Protein AF-A0A453JRA8-F1 (afdb_monomer)

pLDDT: mean 84.69, std 15.22, range [30.05, 98.38]

I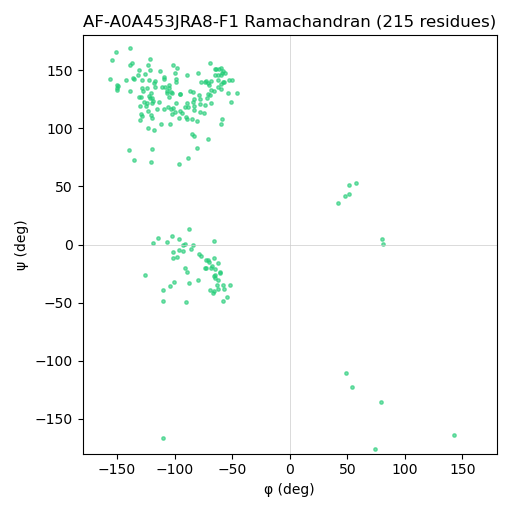nterPro domains:
  IPR011676 Domain of unknown function DUF1618 [PF07762] (171-203)

Foldseek 3Di:
DDDDPDDDPDDDDDDPPDDQPAHAKDFLEDDDQKTKIWGFPCNPDPPPDTQIWIWIAHPVVRDIDTAPRQPVDDADSQQWYWAADPNNPWIKIWGKAWDDWDDDVPHTQKTKIWIWMAIRPDPVSDIDIDIEMDRDLPQCVQQNDQPPDPDDSADFPHKDFPYDPLRWIWRARPRFGIWIWSSNDPDIYTDTDGDDHDDPVPCVPVVVSDDDDPDDD

Sequence (217 aa):
RAARPPHLSHFCVHCPGLEFRRTAPKIVATDAHLVLLCVPIHPNSTTGASDWDYFVYSPRAQRLDLLPNPDPIWLDDPATALISRQDGACYVVAALGNGNSLYDGNALIRCEFHLHLYRSSSNSKAWISKRLSLNKFKRDKLIPLPAAVERLYHETGKTITIGGEHGTVAWVDLWRGIFFCDVLKKRPRLGDVPLPVPARSNWIASSEMVTPAISGT

Nearest PDB structures (foldseek):
  8tv0-assembly1_E  TM=4.695E-01  e=5.034E-03  Xenorhabdus nematophila
  7uhy-assembly1_E  TM=4.332E-01  e=8.931E-02  Homo sapiens
  7uhy-assembly1_G-2  TM=4.255E-01  e=1.553E-01  Homo sapiens
  7fik-assembly1_d  TM=4.534E-01  e=2.853E-01  Xenopus laevis
  7fik-assembly1_D  TM=2.716E-01  e=1.553E-01  Xenopus laevis

Structure (mmCIF, N/CA/C/O backbone):
data_AF-A0A453JRA8-F1
#
_entry.id   AF-A0A453JRA8-F1
#
loop_
_atom_site.group_PDB
_atom_site.id
_atom_site.type_symbol
_atom_site.label_atom_id
_atom_site.label_alt_id
_atom_site.label_comp_id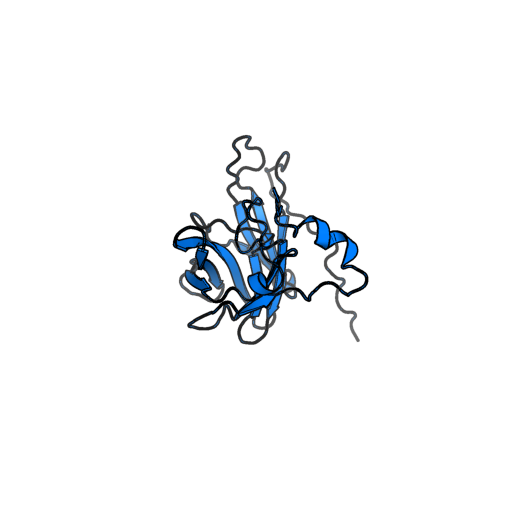
_atom_site.label_asym_id
_atom_site.label_entity_id
_atom_site.label_seq_id
_atom_site.pdbx_PDB_ins_code
_atom_site.Cartn_x
_atom_site.Cartn_y
_atom_site.Cartn_z
_atom_site.occupancy
_atom_site.B_iso_or_equiv
_atom_site.auth_seq_id
_atom_site.auth_comp_id
_atom_site.auth_asym_id
_atom_site.auth_atom_id
_atom_site.pdbx_PDB_model_num
ATOM 1 N N . ARG A 1 1 ? -18.925 -27.507 15.552 1.00 50.09 1 ARG A N 1
ATOM 2 C CA . ARG A 1 1 ? -17.904 -26.705 14.829 1.00 50.09 1 ARG A CA 1
ATOM 3 C C . ARG A 1 1 ? -18.572 -25.396 14.422 1.00 50.09 1 ARG A C 1
ATOM 5 O O . ARG A 1 1 ? -19.524 -25.466 13.660 1.00 50.09 1 ARG A O 1
ATOM 12 N N . ALA A 1 2 ? -18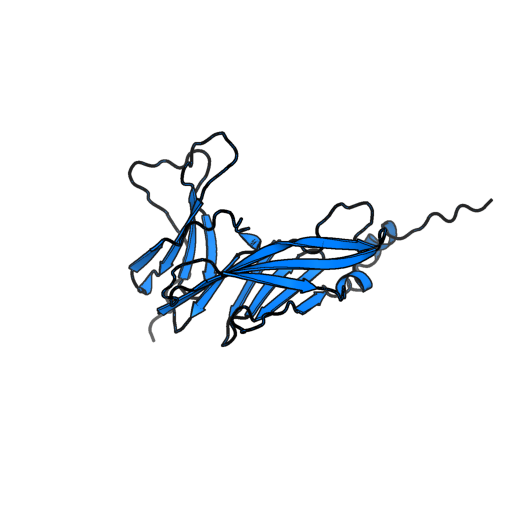.182 -24.250 14.986 1.00 57.00 2 ALA A N 1
ATOM 13 C CA . ALA A 1 2 ? -18.794 -22.966 14.628 1.00 57.00 2 ALA A CA 1
ATOM 14 C C . ALA A 1 2 ? -18.391 -22.567 13.198 1.00 57.00 2 ALA A C 1
ATOM 16 O O . ALA A 1 2 ? -17.236 -22.764 12.808 1.00 57.00 2 ALA A O 1
ATOM 17 N N . ALA A 1 3 ? -19.344 -22.061 12.412 1.00 57.00 3 ALA A N 1
ATOM 18 C CA . ALA A 1 3 ? -19.079 -21.546 11.073 1.00 57.00 3 ALA A CA 1
ATOM 19 C C . ALA A 1 3 ? -18.126 -20.343 11.161 1.00 57.00 3 ALA A C 1
ATOM 21 O O . ALA A 1 3 ? -18.224 -19.533 12.084 1.00 57.00 3 ALA A O 1
ATOM 22 N N . ARG A 1 4 ? -17.188 -20.231 10.212 1.00 58.00 4 ARG A N 1
ATOM 23 C CA . ARG A 1 4 ? -16.369 -19.017 10.100 1.00 58.00 4 ARG A CA 1
ATOM 24 C C . ARG A 1 4 ? -17.310 -17.845 9.785 1.00 58.00 4 ARG A C 1
ATOM 26 O O . ARG A 1 4 ? -18.186 -18.034 8.939 1.00 58.00 4 ARG A O 1
ATOM 33 N N . PRO A 1 5 ? -17.160 -16.678 10.439 1.00 58.06 5 PRO A N 1
ATOM 34 C CA . PRO A 1 5 ? -17.971 -15.510 10.121 1.00 58.06 5 PRO A CA 1
ATOM 35 C C . PRO A 1 5 ? -17.900 -15.218 8.617 1.00 58.06 5 PRO A C 1
ATOM 37 O O . PRO A 1 5 ? -16.828 -15.405 8.029 1.00 58.06 5 PRO A O 1
ATOM 40 N N . PRO A 1 6 ? -19.009 -14.797 7.988 1.00 58.91 6 PRO A N 1
ATOM 41 C CA . PRO A 1 6 ? -19.005 -14.455 6.575 1.00 58.91 6 PRO A CA 1
ATOM 42 C C . PRO A 1 6 ? -17.960 -13.372 6.294 1.00 58.91 6 PRO A C 1
ATOM 44 O O . PRO A 1 6 ? -17.677 -12.517 7.137 1.00 58.91 6 PRO A O 1
ATOM 47 N N . HIS A 1 7 ? -17.375 -13.427 5.097 1.00 61.94 7 HIS A N 1
ATOM 48 C CA . HIS A 1 7 ? -16.508 -12.360 4.613 1.00 61.94 7 HIS A CA 1
ATOM 49 C C . HIS A 1 7 ? -17.304 -11.048 4.598 1.00 61.94 7 HIS A C 1
ATOM 51 O O . HIS A 1 7 ? -18.491 -11.047 4.272 1.00 61.94 7 HIS A O 1
ATOM 57 N N . LEU A 1 8 ? -16.658 -9.948 4.988 1.00 61.28 8 LEU A N 1
ATOM 58 C CA . LEU A 1 8 ? -17.284 -8.634 5.095 1.00 61.28 8 LEU A CA 1
ATOM 59 C C . LEU A 1 8 ? -17.854 -8.226 3.725 1.00 61.28 8 LEU A C 1
ATOM 61 O O . LEU A 1 8 ? -17.096 -7.959 2.797 1.00 61.28 8 LEU A O 1
ATOM 65 N N . SER A 1 9 ? -19.179 -8.242 3.580 1.00 68.56 9 SER A N 1
ATOM 66 C CA . SER A 1 9 ? -19.855 -8.003 2.296 1.00 68.56 9 SER A CA 1
ATOM 67 C C . SER A 1 9 ? -20.195 -6.533 2.059 1.00 68.56 9 SER A C 1
ATOM 69 O O . SER A 1 9 ? -20.428 -6.134 0.923 1.00 68.56 9 SER A O 1
ATOM 71 N N . HIS A 1 10 ? -20.241 -5.732 3.124 1.00 79.56 10 HIS A N 1
ATOM 72 C CA . HIS A 1 10 ? -20.605 -4.323 3.072 1.00 79.56 10 HIS A CA 1
ATOM 73 C C . HIS A 1 10 ? -19.884 -3.548 4.177 1.00 79.56 10 HIS A C 1
ATOM 75 O O . HIS A 1 10 ? -19.811 -4.006 5.319 1.00 79.56 10 HIS A O 1
ATOM 81 N N . PHE A 1 11 ? -19.372 -2.366 3.837 1.00 81.38 11 PHE A N 1
ATOM 82 C CA . PHE A 1 11 ? -18.732 -1.448 4.771 1.00 81.38 11 PHE A CA 1
ATOM 83 C C . PHE A 1 11 ? -19.357 -0.063 4.601 1.00 81.38 11 PHE A C 1
ATOM 85 O O . PHE A 1 11 ? -19.419 0.447 3.487 1.00 81.38 11 PHE A O 1
ATOM 92 N N . CYS A 1 12 ? -19.830 0.532 5.695 1.00 87.06 12 CYS A N 1
ATOM 93 C CA . CYS A 1 12 ? -20.423 1.866 5.696 1.00 87.06 12 CYS A CA 1
ATOM 94 C C . CYS A 1 12 ? -19.676 2.746 6.692 1.00 87.06 12 CYS A C 1
ATOM 96 O O . CYS A 1 12 ? -19.415 2.325 7.820 1.00 87.06 12 CYS A O 1
ATOM 98 N N . VAL A 1 13 ? -19.359 3.966 6.273 1.00 89.12 13 VAL A N 1
ATOM 99 C CA . VAL A 1 13 ? -18.800 4.998 7.142 1.00 89.12 13 VAL A CA 1
ATOM 100 C C . VAL A 1 13 ? -19.898 6.012 7.409 1.00 89.12 13 VAL A C 1
ATOM 102 O O . VAL A 1 13 ? -20.409 6.642 6.484 1.00 89.12 13 VAL A O 1
ATOM 105 N N . HIS A 1 14 ? -20.264 6.159 8.678 1.00 88.94 14 HIS A N 1
ATOM 106 C CA . HIS A 1 14 ? -21.240 7.145 9.113 1.00 88.94 14 HIS A CA 1
ATOM 107 C C . HIS A 1 14 ? -20.539 8.257 9.894 1.00 88.94 14 HIS A C 1
ATOM 109 O O . HIS A 1 14 ? -19.973 8.011 10.958 1.00 88.94 14 HIS A O 1
ATOM 115 N N . CYS A 1 15 ? -20.599 9.478 9.363 1.00 87.94 15 CYS A N 1
ATOM 116 C CA . CYS A 1 15 ? -20.059 10.682 9.988 1.00 87.94 15 CYS A CA 1
ATOM 117 C C . CYS A 1 15 ? -21.221 11.655 10.241 1.00 87.94 15 CYS A C 1
ATOM 119 O O . CYS A 1 15 ? -21.653 12.328 9.303 1.00 87.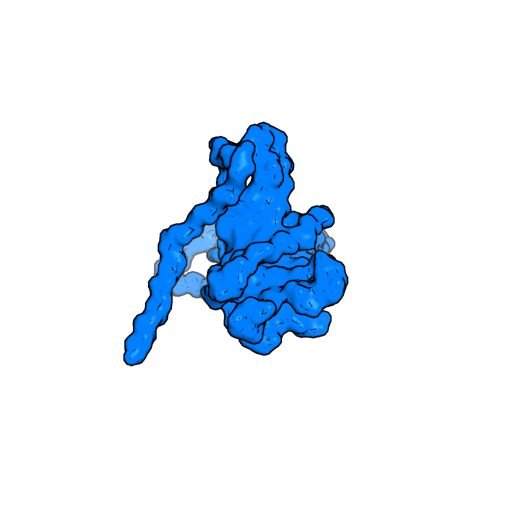94 15 CYS A O 1
ATOM 121 N N . PRO A 1 16 ? -21.775 11.714 11.468 1.00 87.81 16 PRO A N 1
ATOM 122 C CA . PRO A 1 16 ? -22.891 12.603 11.777 1.00 87.81 16 PRO A CA 1
ATOM 123 C C . PRO A 1 16 ? -22.584 14.055 11.396 1.00 87.81 16 PRO A C 1
ATOM 125 O O . PRO A 1 16 ? -21.534 14.585 11.749 1.00 87.81 16 PRO A O 1
ATOM 128 N N . GLY A 1 17 ? -23.503 14.695 10.670 1.00 85.12 17 GLY A N 1
ATOM 129 C CA . GLY A 1 17 ? -23.345 16.078 10.205 1.00 85.12 17 GLY A CA 1
ATOM 130 C C . GLY A 1 17 ? -22.487 16.252 8.947 1.00 85.12 17 GLY A C 1
ATOM 131 O O . GLY A 1 17 ? -22.338 17.380 8.485 1.00 85.12 17 GLY A O 1
ATOM 132 N N . LEU A 1 18 ? -21.962 15.167 8.365 1.00 85.25 18 LEU A N 1
ATOM 133 C CA . LEU A 1 18 ? -21.166 15.206 7.142 1.00 85.25 18 LEU A CA 1
ATOM 134 C C . LEU A 1 18 ? -21.821 14.382 6.026 1.00 85.25 18 LEU A C 1
ATOM 136 O O . LEU A 1 18 ? -22.099 13.196 6.187 1.00 85.25 18 LEU A O 1
ATOM 140 N N . GLU A 1 19 ? -22.032 15.011 4.867 1.00 87.50 19 GLU A N 1
ATOM 141 C CA . GLU A 1 19 ? -22.503 14.344 3.649 1.00 87.50 19 GLU A CA 1
ATOM 142 C C . GLU A 1 19 ? -21.386 14.247 2.605 1.00 87.50 19 GLU A C 1
ATOM 144 O O . GLU A 1 19 ? -20.700 15.231 2.315 1.00 87.50 19 GLU A O 1
ATOM 149 N N . PHE A 1 20 ? -21.254 13.073 1.989 1.00 87.62 20 PHE A N 1
ATOM 150 C CA . PHE A 1 20 ? -20.224 12.750 0.999 1.00 87.62 20 PHE A CA 1
ATOM 151 C C . PHE A 1 20 ? -20.741 12.923 -0.437 1.00 87.62 20 PHE A C 1
ATOM 153 O O . PHE A 1 20 ? -20.966 11.941 -1.141 1.00 87.62 20 PHE A O 1
ATOM 160 N N . ARG A 1 21 ? -20.989 14.163 -0.883 1.00 86.50 21 ARG A N 1
ATOM 161 C CA . ARG A 1 21 ? -21.637 14.403 -2.190 1.00 86.50 21 ARG A CA 1
ATOM 162 C C . ARG A 1 21 ? -20.689 14.282 -3.382 1.00 86.50 21 ARG A C 1
ATOM 164 O O . ARG A 1 21 ? -21.144 13.951 -4.472 1.00 86.50 21 ARG A O 1
ATOM 171 N N . ARG A 1 22 ? -19.401 14.598 -3.201 1.00 86.38 22 ARG A N 1
ATOM 172 C CA . ARG A 1 22 ? -18.392 14.550 -4.279 1.00 86.38 22 ARG A CA 1
ATOM 173 C C . ARG A 1 22 ? -17.390 13.427 -4.080 1.00 86.38 22 ARG A C 1
ATOM 175 O O . ARG A 1 22 ? -17.151 12.657 -5.003 1.00 86.38 22 ARG A O 1
ATOM 182 N N . THR A 1 23 ? -16.841 13.331 -2.876 1.00 87.75 23 THR A N 1
ATOM 183 C CA . THR A 1 23 ? -15.822 12.342 -2.531 1.00 87.75 23 THR A CA 1
ATOM 184 C C . THR A 1 23 ? -16.325 11.478 -1.384 1.00 87.75 23 THR A C 1
ATOM 186 O O . THR A 1 23 ? -16.727 12.004 -0.346 1.00 87.75 23 THR A O 1
ATOM 189 N N . ALA A 1 24 ? -16.306 10.158 -1.5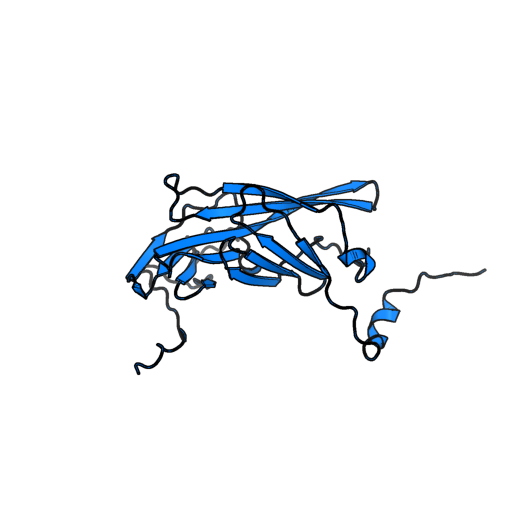72 1.00 89.44 24 ALA A N 1
ATOM 190 C CA . ALA A 1 24 ? -16.757 9.189 -0.580 1.00 89.44 24 ALA A CA 1
ATOM 191 C C . ALA A 1 24 ? -15.578 8.543 0.171 1.00 89.44 24 ALA A C 1
ATOM 193 O O . ALA A 1 24 ? -14.477 8.447 -0.381 1.00 89.44 24 ALA A O 1
ATOM 194 N N . PRO A 1 25 ? -15.796 8.060 1.408 1.00 92.38 25 PRO A N 1
ATOM 195 C CA . PRO A 1 25 ? -14.847 7.201 2.099 1.00 92.38 25 PRO A CA 1
ATOM 196 C C . PRO A 1 25 ? -14.585 5.926 1.300 1.00 92.38 25 PRO A C 1
ATOM 198 O O . PRO A 1 25 ? -15.482 5.401 0.636 1.00 92.38 25 PRO A O 1
ATOM 201 N N . LYS A 1 26 ? -13.367 5.398 1.398 1.00 92.19 26 LYS A N 1
ATOM 202 C CA . LYS A 1 26 ? -12.958 4.192 0.668 1.00 92.19 26 LYS A CA 1
ATOM 203 C C . LYS A 1 26 ? -12.122 3.268 1.538 1.00 92.19 26 LYS A C 1
ATOM 205 O O . LYS A 1 26 ? -11.465 3.696 2.486 1.00 92.19 26 LYS A O 1
ATOM 210 N N . ILE A 1 27 ? -12.151 1.986 1.190 1.00 93.81 27 ILE A N 1
ATOM 211 C CA . ILE A 1 27 ? -11.236 0.988 1.740 1.00 93.81 27 ILE A CA 1
ATOM 212 C C . ILE A 1 27 ? -9.943 1.059 0.934 1.00 93.81 27 ILE A C 1
ATOM 214 O O . ILE A 1 27 ? -9.970 0.930 -0.287 1.00 93.81 27 ILE A O 1
ATOM 218 N N . VAL A 1 28 ? -8.828 1.240 1.632 1.00 94.94 28 VAL A N 1
ATOM 219 C CA . VAL A 1 28 ? -7.486 1.285 1.043 1.00 94.94 28 VAL A CA 1
ATOM 220 C C . VAL A 1 28 ? -6.887 -0.118 1.016 1.00 94.94 28 VAL A C 1
ATOM 222 O O . VAL A 1 28 ? -6.418 -0.586 -0.015 1.00 94.94 28 VAL A O 1
ATOM 225 N N . ALA A 1 29 ? -6.931 -0.820 2.151 1.00 95.56 29 ALA A N 1
ATOM 226 C CA . ALA A 1 29 ? -6.362 -2.155 2.279 1.00 95.56 29 ALA A CA 1
ATOM 227 C C . ALA A 1 29 ? -7.059 -2.961 3.379 1.00 95.56 29 ALA A C 1
ATOM 229 O O . ALA A 1 29 ? -7.642 -2.413 4.314 1.00 95.56 29 ALA A O 1
ATOM 230 N N . THR A 1 30 ? -6.948 -4.283 3.302 1.00 94.25 30 THR A N 1
ATOM 231 C CA . THR A 1 30 ? -7.455 -5.203 4.326 1.00 94.25 30 THR A CA 1
ATOM 232 C C . THR A 1 30 ? -6.424 -6.279 4.607 1.00 94.25 30 THR A C 1
ATOM 234 O O . THR A 1 30 ? -5.795 -6.768 3.670 1.00 94.25 30 THR A O 1
ATOM 237 N N . ASP A 1 31 ? -6.302 -6.702 5.863 1.00 94.12 31 ASP A N 1
ATOM 238 C CA . ASP A 1 31 ? -5.541 -7.901 6.215 1.00 94.12 31 ASP A CA 1
ATOM 239 C C . ASP A 1 31 ? -6.118 -8.579 7.461 1.00 94.12 31 ASP A C 1
ATOM 241 O O . ASP A 1 31 ? -6.445 -7.932 8.460 1.00 94.12 31 ASP A O 1
ATOM 245 N N . ALA A 1 32 ? -6.263 -9.903 7.396 1.00 90.75 32 ALA A N 1
ATOM 246 C CA . ALA A 1 32 ? -7.053 -10.690 8.339 1.00 90.75 32 ALA A CA 1
ATOM 247 C C . ALA A 1 32 ? -8.466 -10.100 8.557 1.00 90.75 32 ALA A C 1
ATOM 249 O O . ALA A 1 32 ? -9.311 -10.169 7.670 1.00 90.75 32 ALA A O 1
ATOM 250 N N . HIS A 1 33 ? -8.744 -9.556 9.744 1.00 88.81 33 HIS A N 1
ATOM 251 C CA . HIS A 1 33 ? -10.014 -8.905 10.080 1.00 88.81 33 HIS A CA 1
ATOM 252 C C . HIS A 1 33 ? -9.896 -7.378 10.159 1.00 88.81 33 HIS A C 1
ATOM 254 O O . HIS A 1 33 ? -10.874 -6.727 10.507 1.00 88.81 33 HIS A O 1
ATOM 260 N N . LEU A 1 34 ? -8.719 -6.810 9.891 1.00 93.94 34 LEU A N 1
ATOM 261 C CA . LEU A 1 34 ? -8.491 -5.373 9.956 1.00 93.94 34 LEU A CA 1
ATOM 262 C C . LEU A 1 34 ? -8.797 -4.718 8.609 1.00 93.94 34 LEU A C 1
ATOM 264 O O . LEU A 1 34 ? -8.524 -5.287 7.548 1.00 93.94 34 LEU A O 1
ATOM 268 N N . VAL A 1 35 ? -9.318 -3.496 8.669 1.00 95.19 35 VAL A N 1
ATOM 269 C CA . VAL A 1 35 ? -9.640 -2.677 7.497 1.00 95.19 35 VAL A CA 1
ATOM 270 C C . VAL A 1 35 ? -8.954 -1.327 7.646 1.00 95.19 35 VAL A C 1
ATOM 272 O O . VAL A 1 35 ? -9.184 -0.629 8.629 1.00 95.19 35 VAL A O 1
ATOM 275 N N . LEU A 1 36 ? -8.118 -0.961 6.678 1.00 96.31 36 LEU A N 1
ATOM 276 C CA . LEU A 1 36 ? -7.602 0.391 6.514 1.00 96.31 36 LEU A CA 1
ATOM 277 C C . LEU A 1 36 ? -8.558 1.132 5.586 1.00 96.31 36 LEU A C 1
ATOM 279 O O . LEU A 1 36 ? -8.734 0.742 4.429 1.00 96.31 36 LEU A O 1
ATOM 283 N N . LEU A 1 37 ? -9.162 2.194 6.093 1.00 95.06 37 LEU A N 1
ATOM 284 C CA . LEU A 1 37 ? -10.027 3.081 5.332 1.00 95.06 37 LEU A CA 1
ATOM 285 C C . LEU A 1 37 ? -9.487 4.505 5.383 1.00 95.06 37 LEU A C 1
ATOM 287 O O . LEU A 1 37 ? -8.752 4.865 6.304 1.00 95.06 37 LEU A O 1
ATOM 291 N N . CYS A 1 38 ? -9.900 5.321 4.427 1.00 92.62 38 CYS A N 1
ATOM 292 C CA . CYS A 1 38 ? -9.708 6.756 4.509 1.00 92.62 38 CYS A CA 1
ATOM 293 C C . CYS A 1 38 ? -11.033 7.496 4.333 1.00 92.62 38 CYS A C 1
ATOM 295 O O . CYS A 1 38 ? -11.939 7.050 3.620 1.00 92.62 38 CYS A O 1
ATOM 297 N N . VAL A 1 39 ? -11.140 8.621 5.030 1.00 92.12 39 VAL A N 1
ATOM 298 C CA . VAL A 1 39 ? -12.300 9.507 5.039 1.00 92.12 39 VAL A CA 1
ATOM 299 C C . VAL A 1 39 ? -11.820 10.884 4.586 1.00 92.12 39 VAL A C 1
ATOM 301 O O . VAL A 1 39 ? -10.832 11.382 5.126 1.00 92.12 39 VAL A O 1
ATOM 304 N N . PRO A 1 40 ? -12.460 11.499 3.582 1.00 89.94 40 PRO A N 1
ATOM 305 C CA . PRO A 1 40 ? -12.072 12.832 3.138 1.00 89.94 40 PRO A CA 1
ATOM 306 C C . PRO A 1 40 ? -12.407 13.858 4.227 1.00 89.94 40 PRO A C 1
ATOM 308 O O . PRO A 1 40 ? -13.530 13.873 4.734 1.00 89.94 40 PRO A O 1
ATOM 311 N N . ILE A 1 41 ? -11.461 14.741 4.549 1.00 87.69 41 ILE A N 1
ATOM 312 C CA . ILE A 1 41 ? -11.665 15.809 5.544 1.00 87.69 41 ILE A CA 1
ATOM 313 C C . ILE A 1 41 ? -12.648 16.855 4.998 1.00 87.69 41 ILE A C 1
ATOM 315 O O . ILE A 1 41 ? -13.543 17.322 5.700 1.00 87.69 41 ILE A O 1
ATOM 319 N N . HIS A 1 42 ? -12.533 17.168 3.704 1.00 86.81 42 HIS A N 1
ATOM 320 C CA . HIS A 1 42 ? -13.379 18.135 3.002 1.00 86.81 42 HIS A CA 1
ATOM 321 C C . HIS A 1 42 ? -14.119 17.474 1.822 1.00 86.81 42 HIS A C 1
ATOM 323 O O . HIS A 1 42 ? -13.815 17.757 0.661 1.00 86.81 42 HIS A O 1
ATOM 329 N N . PRO A 1 43 ? -15.119 16.606 2.076 1.00 85.25 43 PRO A N 1
ATOM 330 C CA . PRO A 1 43 ? -15.738 15.748 1.054 1.00 85.25 43 PRO A CA 1
ATOM 331 C C . PRO A 1 43 ? -16.455 16.471 -0.085 1.00 85.25 43 PRO A C 1
ATOM 333 O O . PRO A 1 43 ? -16.783 15.849 -1.094 1.00 85.25 43 PRO A O 1
ATOM 336 N N . ASN A 1 44 ? -16.747 17.759 0.097 1.00 85.75 44 ASN A N 1
ATOM 337 C CA . ASN A 1 44 ? -17.510 18.577 -0.842 1.00 85.75 44 ASN A CA 1
ATOM 338 C C . ASN A 1 44 ? -16.672 19.706 -1.461 1.00 85.75 44 ASN A C 1
ATOM 340 O O . ASN A 1 44 ? -17.227 20.527 -2.194 1.00 85.75 44 ASN A O 1
ATOM 344 N N . SER A 1 45 ? -15.360 19.748 -1.185 1.00 82.31 45 SER A N 1
ATOM 345 C CA . SER A 1 45 ? -14.458 20.727 -1.792 1.00 82.31 45 SER A CA 1
ATOM 346 C C . SER A 1 45 ? -14.392 20.557 -3.313 1.00 82.31 45 SER A C 1
ATOM 348 O O . SER A 1 45 ? -14.475 19.447 -3.841 1.00 82.31 45 SER A O 1
ATOM 350 N N . THR A 1 46 ? -14.243 21.673 -4.024 1.00 75.06 46 THR A N 1
ATOM 351 C CA . THR A 1 46 ? -13.987 21.709 -5.472 1.00 75.06 46 THR A CA 1
ATOM 352 C C . THR A 1 46 ? -12.508 21.891 -5.801 1.00 75.06 46 THR A C 1
ATOM 354 O O . THR A 1 46 ? -12.125 21.761 -6.960 1.00 75.06 46 THR A O 1
ATOM 357 N N . THR A 1 47 ? -11.672 22.211 -4.810 1.00 67.06 47 THR A N 1
ATOM 358 C CA . THR A 1 47 ? -10.221 22.306 -4.974 1.00 67.06 47 THR A CA 1
ATOM 359 C C . THR A 1 47 ? -9.632 20.901 -4.828 1.00 67.06 47 THR A C 1
ATOM 361 O O . THR A 1 47 ? -9.869 20.219 -3.837 1.00 67.06 47 THR A O 1
ATOM 364 N N . GLY A 1 48 ? -8.914 20.421 -5.847 1.00 57.34 48 GLY A N 1
ATOM 365 C CA . GLY A 1 48 ? -8.512 19.011 -5.996 1.00 57.34 48 GLY A CA 1
ATOM 366 C C . GLY A 1 48 ? -7.533 18.447 -4.954 1.00 57.34 48 GLY A C 1
ATOM 367 O O . GLY A 1 48 ? -7.147 17.287 -5.070 1.00 57.34 48 GLY A O 1
ATOM 368 N N . ALA A 1 49 ? -7.138 19.219 -3.940 1.00 58.25 49 ALA A N 1
ATOM 369 C CA . ALA A 1 49 ? -6.376 18.715 -2.802 1.00 58.25 49 ALA A CA 1
ATOM 370 C C . ALA A 1 49 ? -7.358 18.110 -1.789 1.00 58.25 49 ALA A C 1
ATOM 372 O O . ALA A 1 49 ? -7.957 18.812 -0.977 1.00 58.25 49 ALA A O 1
ATOM 373 N N . SER A 1 50 ? -7.592 16.803 -1.894 1.00 62.56 50 SER A N 1
ATOM 374 C CA . SER A 1 50 ? -8.337 16.085 -0.860 1.00 62.56 50 SER A CA 1
ATOM 375 C C . SER A 1 50 ? -7.363 15.689 0.240 1.00 62.56 50 SER A C 1
ATOM 377 O O . SER A 1 50 ? -6.553 14.790 0.030 1.00 62.56 50 SER A O 1
ATOM 379 N N . ASP A 1 51 ? -7.449 16.349 1.392 1.00 80.31 51 ASP A N 1
ATOM 380 C CA . ASP A 1 51 ? -6.856 15.831 2.623 1.00 80.31 51 ASP A CA 1
ATOM 381 C C . ASP A 1 51 ? -7.709 14.664 3.128 1.00 80.31 51 ASP A C 1
ATOM 383 O O . ASP A 1 51 ? -8.947 14.704 3.076 1.00 80.31 51 ASP A O 1
ATOM 387 N N . TRP A 1 52 ? -7.045 13.619 3.612 1.00 88.19 52 TRP A N 1
ATOM 388 C CA . TRP A 1 52 ? -7.686 12.389 4.059 1.00 88.19 52 TRP A CA 1
ATOM 389 C C . TRP A 1 52 ? -7.231 12.028 5.463 1.00 88.19 52 TRP A C 1
ATOM 391 O O . TRP A 1 52 ? -6.032 11.943 5.729 1.00 88.19 52 TRP A O 1
ATOM 401 N N . ASP A 1 53 ? -8.195 11.707 6.318 1.00 92.06 53 ASP A N 1
ATOM 402 C CA . ASP A 1 53 ? -7.924 10.999 7.558 1.00 92.06 53 ASP A CA 1
ATOM 403 C C . ASP A 1 53 ? -7.924 9.499 7.288 1.00 92.06 53 ASP A C 1
ATOM 405 O O . ASP A 1 53 ? -8.842 8.959 6.662 1.00 92.06 53 ASP A O 1
ATOM 409 N N . TYR A 1 54 ? -6.899 8.810 7.779 1.00 94.56 54 TYR A N 1
ATOM 410 C CA . TYR A 1 54 ? -6.781 7.365 7.640 1.00 94.56 54 TYR A CA 1
ATOM 411 C C . TYR A 1 54 ? -7.100 6.685 8.963 1.00 94.56 54 TYR A C 1
ATOM 413 O O . TYR A 1 54 ? -6.584 7.067 10.013 1.00 94.56 54 TYR A O 1
ATOM 421 N N . PHE A 1 55 ? -7.903 5.628 8.904 1.00 95.75 55 PHE A N 1
ATOM 422 C CA . PHE A 1 55 ? -8.288 4.858 10.075 1.00 95.75 55 PHE A CA 1
ATOM 423 C C . PHE A 1 55 ? -8.035 3.375 9.867 1.00 95.75 55 PHE A C 1
ATOM 425 O O . PHE A 1 55 ? -8.317 2.828 8.800 1.00 95.75 55 PHE A O 1
ATOM 432 N N . VAL A 1 56 ? -7.578 2.700 10.920 1.00 96.56 56 VAL A N 1
ATOM 433 C CA . VAL A 1 56 ? -7.597 1.238 10.983 1.00 96.56 56 VAL A CA 1
ATOM 434 C C . VAL A 1 56 ? -8.740 0.801 11.882 1.00 96.56 56 VAL A C 1
ATOM 436 O O . VAL A 1 56 ? -8.759 1.078 13.081 1.00 96.56 56 VAL A O 1
ATOM 439 N N . TYR A 1 57 ? -9.699 0.099 11.293 1.00 95.31 57 TYR A N 1
ATOM 440 C CA . TYR A 1 57 ? -10.820 -0.495 11.997 1.00 95.31 57 TYR A CA 1
ATOM 441 C C . TYR A 1 57 ? -10.530 -1.958 12.341 1.00 95.31 57 TYR A C 1
ATOM 443 O O . TYR A 1 57 ? -10.159 -2.758 11.477 1.00 95.31 57 TYR A O 1
ATOM 451 N N . SER A 1 58 ? -10.740 -2.310 13.609 1.00 92.50 58 SER A N 1
ATOM 452 C CA . SER A 1 58 ? -10.764 -3.684 14.104 1.00 92.50 58 SER A CA 1
ATOM 453 C C . SER A 1 58 ? -12.187 -4.043 14.542 1.00 92.50 58 SER A C 1
ATOM 455 O O . SER A 1 58 ? -12.607 -3.656 15.636 1.00 92.50 58 SER A O 1
ATOM 457 N N . PRO A 1 59 ? -12.932 -4.826 13.741 1.00 87.88 59 PRO A N 1
ATOM 458 C CA . PRO A 1 59 ? -14.283 -5.262 14.079 1.00 87.88 59 PRO A CA 1
ATOM 459 C C . PRO A 1 59 ? -14.314 -6.126 15.340 1.00 87.88 59 PRO A C 1
ATOM 461 O O . PRO A 1 59 ? -15.212 -5.995 16.164 1.00 87.88 59 PRO A O 1
ATOM 464 N N . ARG A 1 60 ? -13.311 -6.999 15.515 1.00 86.12 60 ARG A N 1
ATOM 465 C CA . ARG A 1 60 ? -13.237 -7.913 16.667 1.00 86.12 60 ARG A CA 1
ATOM 466 C C . ARG A 1 60 ? -13.018 -7.168 17.978 1.00 86.12 60 ARG A C 1
ATOM 468 O O . ARG A 1 60 ? -13.638 -7.514 18.974 1.00 86.12 60 ARG A O 1
ATOM 475 N N . ALA A 1 61 ? -12.152 -6.157 17.963 1.00 87.75 61 ALA A N 1
ATOM 476 C CA . ALA A 1 61 ? -11.892 -5.319 19.129 1.00 87.75 61 ALA A CA 1
ATOM 477 C C . ALA A 1 61 ? -12.882 -4.149 19.260 1.00 87.75 61 ALA A C 1
ATOM 479 O O . ALA A 1 61 ? -12.778 -3.391 20.218 1.00 87.75 61 ALA A O 1
ATOM 480 N N . GLN A 1 62 ? -13.794 -3.975 18.291 1.00 89.94 62 GLN A N 1
ATOM 481 C CA . GLN A 1 62 ? -14.679 -2.811 18.159 1.00 89.94 62 GLN A CA 1
ATOM 482 C C . GLN A 1 62 ? -13.923 -1.482 18.299 1.00 89.94 62 GLN A C 1
ATOM 484 O O . GLN A 1 62 ? -14.371 -0.548 18.958 1.00 89.94 62 GLN A O 1
ATOM 489 N N . ARG A 1 63 ? -12.739 -1.414 17.683 1.00 91.81 63 ARG A N 1
ATOM 490 C CA . ARG A 1 63 ? -11.813 -0.288 17.816 1.00 91.81 63 ARG A CA 1
ATOM 491 C C . ARG A 1 63 ? -11.603 0.385 16.472 1.00 91.81 63 ARG A C 1
ATOM 493 O O . ARG A 1 63 ? -11.451 -0.295 15.458 1.00 91.81 63 ARG A O 1
ATOM 500 N N . LEU A 1 64 ? -11.556 1.710 16.484 1.00 94.81 64 LEU A N 1
ATOM 501 C CA . LEU A 1 64 ? -11.209 2.530 15.335 1.00 94.81 64 LEU A CA 1
ATOM 502 C C . LEU A 1 64 ? -10.018 3.407 15.717 1.00 94.81 64 LEU A C 1
ATOM 504 O O . LEU A 1 64 ? -10.130 4.255 16.599 1.00 94.81 64 LEU A O 1
ATOM 508 N N . ASP A 1 65 ? -8.882 3.177 15.069 1.00 95.31 65 ASP A N 1
ATOM 509 C CA . ASP A 1 65 ? -7.651 3.911 15.335 1.00 95.31 65 ASP A CA 1
ATOM 510 C C . ASP A 1 65 ? -7.441 4.966 14.250 1.00 95.31 65 ASP A C 1
ATOM 512 O O . ASP A 1 65 ? -7.255 4.609 13.087 1.00 95.31 65 ASP A O 1
ATOM 516 N N . LEU A 1 66 ? -7.435 6.247 14.626 1.00 95.38 66 LEU A N 1
ATOM 517 C CA . LEU A 1 66 ? -6.979 7.327 13.750 1.00 95.38 66 LEU A CA 1
ATOM 518 C C . LEU A 1 66 ? -5.454 7.254 13.605 1.00 95.38 66 LEU A C 1
ATOM 520 O O . LEU A 1 66 ? -4.718 7.244 14.598 1.00 95.38 66 LEU A O 1
ATOM 524 N N . LEU A 1 67 ? -4.983 7.211 12.364 1.00 94.94 67 LEU A N 1
ATOM 525 C CA . LEU A 1 67 ? -3.569 7.310 12.039 1.00 94.94 67 LEU A CA 1
ATOM 526 C C . LEU A 1 67 ? -3.125 8.780 12.073 1.00 94.94 67 LEU A C 1
ATOM 528 O O . LEU A 1 67 ? -3.910 9.663 11.732 1.00 94.94 67 LEU A O 1
ATOM 532 N N . PRO A 1 68 ? -1.869 9.066 12.460 1.00 93.25 68 PRO A N 1
ATOM 533 C CA . PRO A 1 68 ? -1.317 10.408 12.305 1.00 93.25 68 PRO A CA 1
ATOM 534 C C . PRO A 1 68 ? -1.396 10.823 10.832 1.00 93.25 68 PRO A C 1
ATOM 536 O O . PRO A 1 68 ? -1.115 9.998 9.952 1.00 93.25 68 PRO A O 1
ATOM 539 N N . ASN A 1 69 ? -1.742 12.090 10.584 1.00 88.81 69 ASN A N 1
ATOM 540 C CA . ASN A 1 69 ? -1.771 12.647 9.235 1.00 88.81 69 ASN A CA 1
ATOM 541 C C . ASN A 1 69 ? -0.428 12.340 8.539 1.00 88.81 69 ASN A C 1
ATOM 543 O O . ASN A 1 69 ? 0.625 12.656 9.106 1.00 88.81 69 ASN A O 1
ATOM 547 N N . PRO A 1 70 ? -0.439 11.655 7.380 1.00 84.44 70 PRO A N 1
ATOM 548 C CA . PRO A 1 70 ? 0.788 11.318 6.679 1.00 84.44 70 PRO A CA 1
ATOM 549 C C . PRO A 1 70 ? 1.489 12.535 6.061 1.00 84.44 70 PRO A C 1
ATOM 551 O O . PRO A 1 70 ? 2.667 12.399 5.746 1.00 84.44 70 PRO A O 1
ATOM 554 N N . ASP A 1 71 ? 0.836 13.696 5.921 1.00 80.75 71 ASP A N 1
ATOM 555 C CA . ASP A 1 71 ? 1.413 14.902 5.304 1.00 80.75 71 ASP A CA 1
ATOM 556 C C . ASP A 1 71 ? 2.843 15.215 5.810 1.00 80.75 71 ASP A C 1
ATOM 558 O O . ASP A 1 71 ? 3.098 15.188 7.021 1.00 80.75 71 ASP A O 1
ATOM 562 N N . PRO A 1 72 ? 3.816 15.460 4.904 1.00 81.19 72 PRO A N 1
ATOM 563 C CA . PRO A 1 72 ? 3.692 15.615 3.444 1.00 81.19 72 PRO A CA 1
ATOM 564 C C . PRO A 1 72 ? 3.773 14.303 2.636 1.00 81.19 72 PRO A C 1
ATOM 566 O O . PRO A 1 72 ? 3.980 14.324 1.423 1.00 81.19 72 PRO A O 1
ATOM 569 N N . ILE A 1 73 ? 3.678 13.136 3.281 1.00 84.12 73 ILE A N 1
ATOM 570 C CA . ILE A 1 73 ? 3.696 11.835 2.601 1.00 84.12 73 ILE A CA 1
ATOM 571 C C . ILE A 1 73 ? 2.364 11.623 1.880 1.00 84.12 73 ILE A C 1
ATOM 573 O O . ILE A 1 73 ? 1.310 11.516 2.505 1.00 84.12 73 ILE A O 1
ATOM 577 N N . TRP A 1 74 ? 2.432 11.455 0.562 1.00 80.94 74 TRP A N 1
ATOM 578 C CA . TRP A 1 74 ? 1.295 10.998 -0.226 1.00 80.94 74 TRP A CA 1
ATOM 579 C C . TRP A 1 74 ? 1.193 9.469 -0.174 1.00 80.94 74 TRP A C 1
ATOM 581 O O . TRP A 1 74 ? 2.087 8.763 -0.647 1.00 80.94 74 TRP A O 1
ATOM 591 N N . LEU A 1 75 ? 0.112 8.951 0.413 1.00 87.81 75 LEU A N 1
ATOM 592 C CA . LEU A 1 75 ? -0.184 7.520 0.404 1.00 87.81 75 LEU A CA 1
ATOM 593 C C . LEU A 1 75 ? -1.008 7.201 -0.841 1.00 87.81 75 LEU A C 1
ATOM 595 O O . LEU A 1 75 ? -2.177 7.559 -0.935 1.00 87.81 75 LEU A O 1
ATOM 599 N N . ASP A 1 76 ? -0.384 6.529 -1.799 1.00 89.62 76 ASP A N 1
ATOM 600 C CA . ASP A 1 76 ? -1.085 6.008 -2.965 1.00 89.62 76 ASP A CA 1
ATOM 601 C C . ASP A 1 76 ? -1.830 4.720 -2.578 1.00 89.62 76 ASP A C 1
ATOM 603 O O . ASP A 1 76 ? -1.207 3.769 -2.087 1.00 89.62 76 ASP A O 1
ATOM 607 N N . ASP A 1 77 ? -3.160 4.680 -2.737 1.00 92.25 77 ASP A N 1
ATOM 608 C CA . ASP A 1 77 ? -3.965 3.553 -2.237 1.00 92.25 77 ASP A CA 1
ATOM 609 C C . ASP A 1 77 ? -3.518 2.211 -2.826 1.00 92.25 77 ASP A C 1
ATOM 611 O O . ASP A 1 77 ? -3.292 1.274 -2.054 1.00 92.25 77 ASP A O 1
ATOM 615 N N . PRO A 1 78 ? -3.333 2.082 -4.159 1.00 95.00 78 PRO A N 1
ATOM 616 C CA . PRO A 1 78 ? -2.896 0.836 -4.768 1.00 95.00 78 PRO A CA 1
ATOM 617 C C . PRO A 1 78 ? -1.532 0.382 -4.260 1.00 95.00 78 PRO A C 1
ATOM 619 O O . PRO A 1 78 ? -1.261 -0.818 -4.304 1.00 95.00 78 PRO A O 1
ATOM 622 N N . ALA A 1 79 ? -0.698 1.307 -3.769 1.00 96.88 79 ALA A N 1
ATOM 623 C CA . ALA A 1 79 ? 0.632 1.066 -3.219 1.00 96.88 79 ALA A CA 1
ATOM 624 C C . ALA A 1 79 ? 0.672 0.935 -1.685 1.00 96.88 79 ALA A C 1
ATOM 626 O O . ALA A 1 79 ? 1.758 0.812 -1.103 1.00 96.88 79 ALA A O 1
ATOM 627 N N . THR A 1 80 ? -0.485 0.947 -1.020 1.00 97.25 80 THR A N 1
ATOM 628 C CA . THR A 1 80 ? -0.591 0.889 0.438 1.00 97.25 80 THR A CA 1
ATOM 629 C C . THR A 1 80 ? -1.047 -0.493 0.905 1.00 97.25 80 THR A C 1
ATOM 631 O O . THR A 1 80 ? -2.066 -1.026 0.479 1.00 97.25 80 THR A O 1
ATOM 634 N N . ALA A 1 81 ? -0.288 -1.081 1.827 1.00 97.81 81 ALA A N 1
ATOM 635 C CA . ALA A 1 81 ? -0.577 -2.350 2.479 1.00 97.81 81 ALA A CA 1
ATOM 636 C C . ALA A 1 81 ? -0.967 -2.146 3.941 1.00 97.81 81 ALA A C 1
ATOM 638 O O . ALA A 1 81 ? -0.354 -1.355 4.664 1.00 97.81 81 ALA A O 1
ATOM 639 N N . LEU A 1 82 ? -1.903 -2.971 4.401 1.00 97.94 82 LEU A N 1
ATOM 640 C CA . LEU A 1 82 ? -2.142 -3.228 5.814 1.00 97.94 82 LEU A CA 1
ATOM 641 C C . LEU A 1 82 ? -1.581 -4.606 6.168 1.00 97.94 82 LEU A C 1
ATOM 643 O O . LEU A 1 82 ? -1.737 -5.556 5.404 1.00 97.94 82 LEU A O 1
ATOM 647 N N . ILE A 1 83 ? -0.918 -4.704 7.317 1.00 97.50 83 ILE A N 1
ATOM 648 C CA . ILE A 1 83 ? -0.311 -5.937 7.816 1.00 97.50 83 ILE A CA 1
ATOM 649 C C . ILE A 1 83 ? -0.765 -6.140 9.258 1.00 97.50 83 ILE A C 1
ATOM 651 O O . ILE A 1 83 ? -0.305 -5.449 10.171 1.00 97.50 83 ILE A O 1
ATOM 655 N N . SER A 1 84 ? -1.652 -7.101 9.466 1.00 95.44 84 SER A N 1
ATOM 656 C CA . SER A 1 84 ? -2.089 -7.564 10.774 1.00 95.44 84 SER A CA 1
ATOM 657 C C . SER A 1 84 ? -0.968 -8.337 11.464 1.00 95.44 84 SER A C 1
ATOM 659 O O . SER A 1 84 ? -0.237 -9.125 10.858 1.00 95.44 84 SER A O 1
ATOM 661 N N . ARG A 1 85 ? -0.800 -8.109 12.765 1.00 93.62 85 ARG A N 1
ATOM 662 C CA . ARG A 1 85 ? 0.212 -8.759 13.598 1.00 93.62 85 ARG A CA 1
ATOM 663 C C . ARG A 1 85 ? -0.434 -9.282 14.872 1.00 93.62 85 ARG A C 1
ATOM 665 O O . ARG A 1 85 ? -1.347 -8.667 15.412 1.00 93.62 85 ARG A O 1
ATOM 672 N N . GLN A 1 86 ? 0.080 -10.416 15.354 1.00 90.00 86 GLN A N 1
ATOM 673 C CA . GLN A 1 86 ? -0.357 -11.031 16.615 1.00 90.00 86 GLN A CA 1
ATOM 674 C C . GLN A 1 86 ? -1.891 -11.202 16.663 1.00 90.00 86 GLN A C 1
ATOM 676 O O . GLN A 1 86 ? -2.542 -10.726 17.584 1.00 90.00 86 GLN A O 1
ATOM 681 N N . ASP A 1 87 ? -2.458 -11.807 15.612 1.00 83.75 87 ASP A N 1
ATOM 682 C CA . ASP A 1 87 ? -3.911 -11.979 15.421 1.00 83.75 87 ASP A CA 1
ATOM 683 C C . ASP A 1 87 ? -4.714 -10.670 15.578 1.00 83.75 87 ASP A C 1
ATOM 685 O O . ASP A 1 87 ? -5.760 -10.621 16.216 1.00 83.75 87 ASP A O 1
ATOM 689 N N . GLY A 1 88 ? -4.200 -9.579 15.001 1.00 82.44 88 GLY A N 1
ATOM 690 C CA . GLY A 1 88 ? -4.839 -8.259 14.988 1.00 82.44 88 GLY A CA 1
ATOM 691 C C . GLY A 1 88 ? -4.674 -7.430 16.259 1.00 82.44 88 GLY A C 1
ATOM 692 O O . GLY A 1 88 ? -5.228 -6.333 16.327 1.00 82.44 88 GLY A O 1
ATOM 693 N N . ALA A 1 89 ? -3.893 -7.891 17.243 1.00 88.12 89 ALA A N 1
ATOM 694 C CA . ALA A 1 89 ? -3.573 -7.088 18.424 1.00 88.12 89 ALA A CA 1
ATOM 695 C C . ALA A 1 89 ? -2.785 -5.815 18.057 1.00 88.12 89 ALA A C 1
ATOM 697 O O . ALA A 1 89 ? -2.989 -4.750 18.647 1.00 88.12 89 ALA A O 1
ATOM 698 N N . CYS A 1 90 ? -1.916 -5.905 17.048 1.00 93.75 90 CYS A N 1
ATOM 699 C CA . CYS A 1 90 ? -1.216 -4.764 16.470 1.00 93.75 90 CYS A CA 1
ATOM 700 C C . CYS A 1 90 ? -1.153 -4.861 14.942 1.00 93.75 90 CYS A C 1
ATOM 702 O O . CYS A 1 90 ? -1.501 -5.882 14.350 1.00 93.75 90 CYS A O 1
ATOM 704 N N . TYR A 1 91 ? -0.738 -3.782 14.286 1.00 96.38 91 TYR A N 1
ATOM 705 C CA . TYR A 1 91 ? -0.651 -3.734 12.831 1.00 96.38 91 TYR A CA 1
ATOM 706 C C . TYR A 1 91 ? 0.442 -2.787 12.348 1.00 96.38 91 TYR A C 1
ATOM 708 O O . TYR A 1 91 ? 0.979 -1.955 13.090 1.00 96.38 91 TYR A O 1
ATOM 716 N N . VAL A 1 92 ? 0.763 -2.935 11.068 1.00 97.44 92 VAL A N 1
ATOM 717 C CA . VAL A 1 92 ? 1.656 -2.054 10.327 1.00 97.44 92 VAL A CA 1
ATOM 718 C C . VAL A 1 92 ? 0.956 -1.604 9.056 1.00 97.44 92 VAL A C 1
ATOM 720 O O . VAL A 1 92 ? 0.376 -2.427 8.354 1.00 97.44 92 VAL A O 1
ATOM 723 N N . VAL A 1 93 ? 1.038 -0.312 8.755 1.00 97.69 93 VAL A N 1
ATOM 724 C CA . VAL A 1 93 ? 0.684 0.227 7.439 1.00 97.69 93 VAL A CA 1
ATOM 725 C C . VAL A 1 93 ? 1.978 0.500 6.691 1.00 97.69 93 VAL A C 1
ATOM 727 O O . VAL A 1 93 ? 2.898 1.099 7.256 1.00 97.69 93 VAL A O 1
ATOM 730 N N . ALA A 1 94 ? 2.070 0.020 5.456 1.00 97.81 94 ALA A N 1
ATOM 731 C CA . ALA A 1 94 ? 3.247 0.169 4.616 1.00 97.81 94 ALA A CA 1
ATOM 732 C C . ALA A 1 94 ? 2.857 0.702 3.241 1.00 97.81 94 ALA A C 1
ATOM 734 O O . ALA A 1 94 ? 2.136 0.026 2.519 1.00 97.81 94 ALA A O 1
ATOM 735 N N . ALA A 1 95 ? 3.363 1.871 2.866 1.00 97.00 95 ALA A N 1
ATOM 736 C CA . ALA A 1 95 ? 3.131 2.454 1.548 1.00 97.00 95 ALA A CA 1
ATOM 737 C C . ALA A 1 95 ? 4.444 2.600 0.780 1.00 97.00 95 ALA A C 1
ATOM 739 O O . ALA A 1 95 ? 5.477 2.948 1.366 1.00 97.00 95 ALA A O 1
ATOM 740 N N . LEU A 1 96 ? 4.399 2.323 -0.523 1.00 97.38 96 LEU A N 1
ATOM 741 C CA . LEU A 1 96 ? 5.522 2.531 -1.430 1.00 97.38 96 LEU A CA 1
ATOM 742 C C . LEU A 1 96 ? 5.292 3.804 -2.246 1.00 97.38 96 LEU A C 1
ATOM 744 O O . LEU A 1 96 ? 4.405 3.854 -3.089 1.00 97.38 96 LEU A O 1
ATOM 748 N N . GLY A 1 97 ? 6.115 4.817 -2.000 1.00 93.81 97 GLY A N 1
ATOM 749 C CA . GLY A 1 97 ? 6.182 6.032 -2.801 1.00 93.81 97 GLY A CA 1
ATOM 750 C C . GLY A 1 97 ? 7.324 5.977 -3.814 1.00 93.81 97 GLY A C 1
ATOM 751 O O . GLY A 1 97 ? 8.362 5.347 -3.579 1.00 93.81 97 GLY A O 1
ATOM 752 N N . ASN A 1 98 ? 7.155 6.681 -4.929 1.00 90.38 98 ASN A N 1
ATOM 753 C CA . ASN A 1 98 ? 8.227 6.894 -5.895 1.00 90.38 98 ASN A CA 1
ATOM 754 C C . ASN A 1 98 ? 9.194 7.965 -5.388 1.00 90.38 98 ASN A C 1
ATOM 756 O O . ASN A 1 98 ? 8.783 8.960 -4.794 1.00 90.38 98 ASN A O 1
ATOM 760 N N . GLY A 1 99 ? 10.485 7.736 -5.595 1.00 88.50 99 GLY A N 1
ATOM 761 C CA . GLY A 1 99 ? 11.530 8.731 -5.395 1.00 88.50 99 GLY A CA 1
ATOM 762 C C . GLY A 1 99 ? 12.125 9.167 -6.729 1.00 88.50 99 GLY A C 1
ATOM 763 O O . GLY A 1 99 ? 11.607 8.867 -7.807 1.00 88.50 99 GLY A O 1
ATOM 764 N N . ASN A 1 100 ? 13.259 9.855 -6.655 1.00 86.38 100 ASN A N 1
ATOM 765 C CA . ASN A 1 100 ? 13.950 10.322 -7.848 1.00 86.38 100 ASN A CA 1
ATOM 766 C C . ASN A 1 100 ? 14.623 9.160 -8.589 1.00 86.38 100 ASN A C 1
ATOM 768 O O . ASN A 1 100 ? 15.222 8.265 -7.987 1.00 86.38 100 ASN A O 1
ATOM 772 N N . SER A 1 101 ? 14.556 9.197 -9.916 1.00 87.00 101 SER A N 1
ATOM 773 C CA . SER A 1 101 ? 15.342 8.311 -10.775 1.00 87.00 101 SER A CA 1
ATOM 774 C C . SER A 1 101 ? 16.577 9.050 -11.283 1.00 87.00 101 SER A C 1
ATOM 776 O O . SER A 1 101 ? 16.510 10.234 -11.604 1.00 87.00 101 SER A O 1
ATOM 778 N N . LEU A 1 102 ? 17.713 8.357 -11.321 1.00 88.62 102 LEU A N 1
ATOM 779 C CA . LEU A 1 102 ? 18.993 8.870 -11.793 1.00 88.62 102 LEU A CA 1
ATOM 780 C C . LEU A 1 102 ? 19.325 8.258 -13.153 1.00 88.62 102 LEU A C 1
ATOM 782 O O . LEU A 1 102 ? 19.325 7.030 -13.304 1.00 88.62 102 LEU A O 1
ATOM 786 N N . TYR A 1 103 ? 19.678 9.130 -14.091 1.00 86.06 103 TYR A N 1
ATOM 787 C CA . TYR A 1 103 ? 20.006 8.798 -15.471 1.00 86.06 103 TYR A CA 1
ATOM 788 C C . TYR A 1 103 ? 21.423 9.265 -15.823 1.00 86.06 103 TYR A C 1
ATOM 790 O O . TYR A 1 103 ? 21.900 10.262 -15.281 1.00 86.06 103 TYR A O 1
ATOM 798 N N . ASP A 1 104 ? 22.071 8.550 -16.739 1.00 85.38 104 ASP A N 1
ATOM 799 C CA . ASP A 1 104 ? 23.255 8.999 -17.480 1.00 85.38 104 ASP A CA 1
ATOM 800 C C . ASP A 1 104 ? 22.910 8.988 -18.969 1.00 85.38 104 ASP A C 1
ATOM 802 O O . ASP A 1 104 ? 22.640 7.936 -19.559 1.00 85.38 104 ASP A O 1
ATOM 806 N N . GLY A 1 105 ? 22.778 10.182 -19.547 1.00 85.81 105 GLY A N 1
ATOM 807 C CA . GLY A 1 105 ? 22.073 10.364 -20.813 1.00 85.81 105 GLY A CA 1
ATOM 808 C C . GLY A 1 105 ? 20.660 9.773 -20.742 1.00 85.81 105 GLY A C 1
ATOM 809 O O . GLY A 1 105 ? 19.880 10.115 -19.857 1.00 85.81 105 GLY A O 1
ATOM 810 N N . ASN A 1 106 ? 20.355 8.842 -21.649 1.00 79.88 106 ASN A N 1
ATOM 811 C CA . ASN A 1 106 ? 19.068 8.137 -21.693 1.00 79.88 106 ASN A CA 1
ATOM 812 C C . ASN A 1 106 ? 19.074 6.811 -20.909 1.00 79.88 106 ASN A C 1
ATOM 814 O O . ASN A 1 106 ? 18.065 6.106 -20.881 1.00 79.88 106 ASN A O 1
ATOM 818 N N . ALA A 1 107 ? 20.200 6.432 -20.297 1.00 82.38 107 ALA A N 1
ATOM 819 C CA . ALA A 1 107 ? 20.313 5.183 -19.559 1.00 82.38 107 ALA A CA 1
ATOM 820 C C . ALA A 1 107 ? 19.900 5.385 -18.099 1.00 82.38 107 ALA A C 1
ATOM 822 O O . ALA A 1 107 ? 20.530 6.129 -17.347 1.00 82.38 107 ALA A O 1
ATOM 823 N N . LEU A 1 108 ? 18.852 4.682 -17.676 1.00 84.94 108 LEU A N 1
ATOM 824 C CA . LEU A 1 108 ? 18.461 4.621 -16.274 1.00 84.94 108 LEU A CA 1
ATOM 825 C C . LEU A 1 108 ? 19.522 3.846 -15.474 1.00 84.94 108 LEU A C 1
ATOM 827 O O . LEU A 1 108 ? 19.792 2.682 -15.768 1.00 84.94 108 LEU A O 1
ATOM 831 N N . ILE A 1 109 ? 20.110 4.474 -14.450 1.00 90.00 109 ILE A N 1
ATOM 832 C CA . ILE A 1 109 ? 21.142 3.853 -13.593 1.00 90.00 109 ILE A CA 1
ATOM 833 C C . ILE A 1 109 ? 20.574 3.454 -12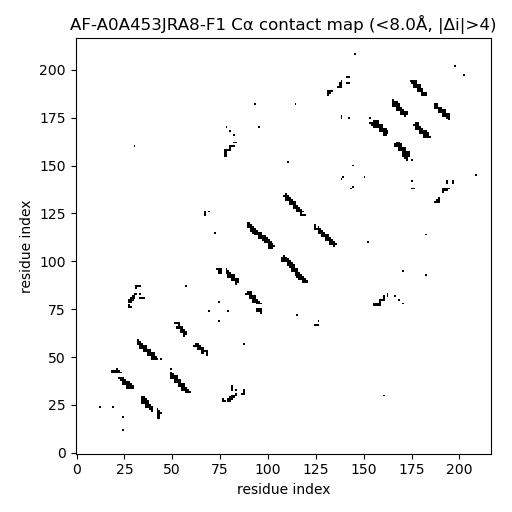.235 1.00 90.00 109 ILE A C 1
ATOM 835 O O . ILE A 1 109 ? 20.975 2.438 -11.653 1.00 90.00 109 ILE A O 1
ATOM 839 N N . ARG A 1 110 ? 19.652 4.255 -11.696 1.00 91.25 110 ARG A N 1
ATOM 840 C CA . ARG A 1 110 ? 19.059 4.010 -10.379 1.00 91.25 110 ARG A CA 1
ATOM 841 C C . ARG A 1 110 ? 17.636 4.531 -10.313 1.00 91.25 110 ARG A C 1
ATOM 843 O O . ARG A 1 110 ? 17.392 5.673 -10.669 1.00 91.25 110 ARG A O 1
ATOM 850 N N . CYS A 1 111 ? 16.741 3.739 -9.737 1.00 92.00 111 CYS A N 1
ATOM 851 C CA . CYS A 1 111 ? 15.461 4.232 -9.236 1.00 92.00 111 CYS A CA 1
ATOM 852 C C . CYS A 1 111 ? 15.484 4.269 -7.715 1.00 92.00 111 CYS A C 1
ATOM 854 O O . CYS A 1 111 ? 15.880 3.286 -7.074 1.00 92.00 111 CYS A O 1
ATOM 856 N N . GLU A 1 112 ? 15.049 5.383 -7.138 1.00 94.31 112 GLU A N 1
ATOM 857 C CA . GLU A 1 112 ? 14.790 5.492 -5.708 1.00 94.31 112 GLU A CA 1
ATOM 858 C C . GLU A 1 112 ? 13.299 5.349 -5.415 1.00 94.31 112 GLU A C 1
ATOM 860 O O . GLU A 1 112 ? 12.441 5.739 -6.201 1.00 94.31 112 GLU A O 1
ATOM 865 N N . PHE A 1 113 ? 13.006 4.777 -4.254 1.00 95.38 113 PHE A N 1
ATOM 866 C CA . PHE A 1 113 ? 11.659 4.631 -3.723 1.00 95.38 113 PHE A CA 1
ATOM 867 C C . PHE A 1 113 ? 11.668 4.968 -2.237 1.00 95.38 113 PHE A C 1
ATOM 869 O O . PHE A 1 113 ? 12.691 4.828 -1.555 1.00 95.38 113 PHE A O 1
ATOM 876 N N . HIS A 1 114 ? 10.513 5.351 -1.713 1.00 95.75 114 HIS A N 1
ATOM 877 C CA . HIS A 1 114 ? 10.312 5.602 -0.297 1.00 95.75 114 HIS A CA 1
ATOM 878 C C . HIS A 1 114 ? 9.347 4.569 0.276 1.00 95.75 114 HIS A C 1
ATOM 880 O O . HIS A 1 114 ? 8.229 4.406 -0.191 1.00 95.75 114 HIS A O 1
ATOM 886 N N . LEU A 1 115 ? 9.796 3.846 1.297 1.00 97.44 115 LEU A N 1
ATOM 887 C CA . LEU A 1 115 ? 8.951 2.963 2.086 1.00 97.44 115 LEU A CA 1
ATOM 888 C C . LEU A 1 115 ? 8.502 3.708 3.339 1.00 97.44 115 LEU A C 1
ATOM 890 O O . LEU A 1 115 ? 9.310 3.933 4.245 1.00 97.44 115 LEU A O 1
ATOM 894 N N . HIS A 1 116 ? 7.223 4.055 3.387 1.00 97.00 116 HIS A N 1
ATOM 895 C CA . HIS A 1 116 ? 6.587 4.725 4.515 1.00 97.00 116 HIS A CA 1
ATOM 896 C C . HIS A 1 116 ? 5.931 3.694 5.421 1.00 97.00 116 HIS A C 1
ATOM 898 O O . HIS A 1 116 ? 5.211 2.817 4.951 1.00 97.00 116 HIS A O 1
ATOM 904 N N . LEU A 1 117 ? 6.211 3.770 6.720 1.00 96.69 117 LEU A N 1
ATOM 905 C CA . LEU A 1 117 ? 5.764 2.792 7.701 1.00 96.69 117 LEU A CA 1
ATOM 906 C C . LEU A 1 117 ? 5.128 3.473 8.901 1.00 96.69 117 LEU A C 1
ATOM 908 O O . LEU A 1 117 ? 5.785 4.258 9.585 1.00 96.69 117 LEU A O 1
ATOM 912 N N . TYR A 1 118 ? 3.915 3.053 9.227 1.00 96.88 118 TYR A N 1
ATOM 913 C CA . TYR A 1 118 ? 3.300 3.294 10.523 1.00 96.88 118 TYR A CA 1
ATOM 914 C C . TYR A 1 118 ? 3.187 1.976 11.286 1.00 96.88 118 TYR A C 1
ATOM 916 O O . TYR A 1 118 ? 2.798 0.957 10.719 1.00 96.88 118 TYR A O 1
ATOM 924 N N . ARG A 1 119 ? 3.526 1.979 12.578 1.00 95.88 119 ARG A N 1
ATOM 925 C CA . ARG A 1 119 ? 3.409 0.805 13.456 1.00 95.88 119 ARG A CA 1
ATOM 926 C C . ARG A 1 119 ? 2.560 1.163 14.663 1.00 95.88 119 ARG A C 1
ATOM 928 O O . ARG A 1 119 ? 2.965 2.025 15.440 1.00 95.88 119 ARG A O 1
ATOM 935 N N . SER A 1 120 ? 1.458 0.445 14.869 1.00 95.06 120 SER A N 1
ATOM 936 C CA . SER A 1 120 ? 0.545 0.717 15.988 1.00 95.06 120 SER A CA 1
ATOM 937 C C . SER A 1 120 ? 1.186 0.468 17.357 1.00 95.06 120 SER A C 1
ATOM 939 O O . SER A 1 120 ? 0.814 1.090 18.344 1.00 95.06 120 SER A O 1
ATOM 941 N N . SER A 1 121 ? 2.181 -0.421 17.420 1.00 91.94 121 SER A N 1
ATOM 942 C CA . SER A 1 121 ? 2.923 -0.740 18.642 1.00 91.94 121 SER A CA 1
ATOM 943 C C . SER A 1 121 ? 4.074 0.229 18.939 1.00 91.94 121 SER A C 1
ATOM 945 O O . SER A 1 121 ? 4.811 0.011 19.896 1.00 91.94 121 SER A O 1
ATOM 947 N N . SER A 1 122 ? 4.313 1.240 18.093 1.00 90.25 122 SER A N 1
ATOM 948 C CA . SER A 1 122 ? 5.390 2.210 18.307 1.00 90.25 122 SER A CA 1
ATOM 949 C C . SER A 1 122 ? 4.937 3.324 19.245 1.00 90.25 122 SER A C 1
ATOM 951 O O . SER A 1 122 ? 3.927 3.976 18.989 1.00 90.25 122 SER A O 1
ATOM 953 N N . ASN A 1 123 ? 5.744 3.626 20.264 1.00 85.69 123 ASN A N 1
ATOM 954 C CA . ASN A 1 123 ? 5.470 4.727 21.194 1.00 85.69 123 ASN A CA 1
ATOM 955 C C . ASN A 1 123 ? 5.442 6.099 20.505 1.00 85.69 123 ASN A C 1
ATOM 957 O O . ASN A 1 123 ? 4.712 6.982 20.939 1.00 85.69 123 ASN A O 1
ATOM 961 N N . SER A 1 124 ? 6.213 6.278 19.427 1.00 83.00 124 SER A N 1
ATOM 962 C CA . SER A 1 124 ? 6.294 7.556 18.708 1.00 83.00 124 SER A CA 1
ATOM 963 C C . SER A 1 124 ? 5.008 7.938 17.976 1.00 83.00 124 SER A C 1
ATOM 965 O O . SER A 1 124 ? 4.860 9.104 17.629 1.00 83.00 124 SER A O 1
ATOM 967 N N . LYS A 1 125 ? 4.120 6.968 17.689 1.00 83.94 125 LYS A N 1
ATOM 968 C CA . LYS A 1 125 ? 2.906 7.140 16.868 1.00 83.94 125 LYS A CA 1
ATOM 969 C C . LYS A 1 125 ? 3.124 8.003 15.610 1.00 83.94 125 LYS A C 1
ATOM 971 O O . LYS A 1 125 ? 2.235 8.745 15.220 1.00 83.94 125 LYS A O 1
ATOM 976 N N . ALA A 1 126 ? 4.293 7.900 14.979 1.00 91.12 126 ALA A N 1
ATOM 977 C CA . ALA A 1 126 ? 4.688 8.705 13.825 1.00 91.12 126 ALA A CA 1
ATOM 978 C C . ALA A 1 126 ? 5.064 7.819 12.633 1.00 91.12 126 ALA A C 1
ATOM 980 O O . ALA A 1 126 ? 5.500 6.674 12.807 1.00 91.12 126 ALA A O 1
ATOM 981 N N . TRP A 1 127 ? 4.926 8.369 11.428 1.00 94.81 127 TRP A N 1
ATOM 982 C CA . TRP A 1 127 ? 5.393 7.734 10.202 1.00 94.81 127 TRP A CA 1
ATOM 983 C C . TRP A 1 127 ? 6.922 7.685 10.154 1.00 94.81 127 TRP A C 1
ATOM 985 O O . TRP A 1 127 ? 7.615 8.624 10.539 1.00 94.81 127 TRP A O 1
ATOM 995 N N . ILE A 1 128 ? 7.459 6.570 9.661 1.00 94.19 128 ILE A N 1
ATOM 996 C CA . ILE A 1 128 ? 8.889 6.385 9.413 1.00 94.19 128 ILE A CA 1
ATOM 997 C C . ILE A 1 128 ? 9.086 6.121 7.928 1.00 94.19 128 ILE A C 1
ATOM 999 O O . ILE A 1 128 ? 8.565 5.141 7.399 1.00 94.19 128 ILE A O 1
ATOM 1003 N N . SER A 1 129 ? 9.913 6.939 7.286 1.00 95.19 129 SER A N 1
ATOM 1004 C CA . SER A 1 129 ? 10.256 6.803 5.870 1.00 95.19 129 SER A CA 1
ATOM 1005 C C . SER A 1 129 ? 11.647 6.194 5.711 1.00 95.19 129 SER A C 1
ATOM 1007 O O . SER A 1 129 ? 12.613 6.638 6.332 1.00 95.19 129 SER A O 1
ATOM 1009 N N . LYS A 1 130 ? 11.774 5.169 4.867 1.00 95.88 130 LYS A N 1
ATOM 1010 C CA . LYS A 1 130 ? 13.055 4.547 4.508 1.00 95.88 130 LYS A CA 1
ATOM 1011 C C . LYS A 1 130 ? 13.277 4.653 3.008 1.00 95.88 130 LYS A C 1
ATOM 1013 O O . LYS A 1 130 ? 12.418 4.251 2.233 1.00 95.88 130 LYS A O 1
ATOM 1018 N N . ARG A 1 131 ? 14.453 5.123 2.597 1.00 95.81 131 ARG A N 1
ATOM 1019 C CA . ARG A 1 131 ? 14.832 5.148 1.183 1.00 95.81 131 ARG A CA 1
ATOM 1020 C C . ARG A 1 131 ? 15.290 3.768 0.718 1.00 95.81 131 ARG A C 1
ATOM 1022 O O . ARG A 1 131 ? 16.166 3.159 1.335 1.00 95.81 131 ARG A O 1
ATOM 1029 N N . LEU A 1 132 ? 14.714 3.300 -0.378 1.00 96.12 132 LEU A N 1
ATOM 1030 C CA . LEU A 1 132 ? 15.075 2.078 -1.084 1.00 96.12 132 LEU A CA 1
ATOM 1031 C C . LEU A 1 132 ? 15.657 2.460 -2.447 1.00 96.12 132 LEU A C 1
ATOM 1033 O O . LEU A 1 132 ? 15.295 3.485 -3.012 1.00 96.12 132 LEU A O 1
ATOM 1037 N N . SER A 1 133 ? 16.575 1.649 -2.971 1.00 93.44 133 SER A N 1
ATOM 1038 C CA . SER A 1 133 ? 17.126 1.867 -4.312 1.00 93.44 133 SER A CA 1
ATOM 1039 C C . SER A 1 133 ? 17.195 0.567 -5.092 1.00 93.44 133 SER A C 1
ATOM 1041 O O . SER A 1 133 ? 17.499 -0.491 -4.530 1.00 93.44 133 SER A O 1
ATOM 1043 N N . LEU A 1 134 ? 16.921 0.669 -6.387 1.00 92.50 134 LEU A N 1
ATOM 1044 C CA . LEU A 1 134 ? 17.065 -0.404 -7.353 1.00 92.50 134 LEU A CA 1
ATOM 1045 C C . LEU A 1 134 ? 18.073 0.033 -8.417 1.00 92.50 134 LEU A C 1
ATOM 1047 O O . LEU A 1 134 ? 17.878 1.042 -9.085 1.00 92.50 134 LEU A O 1
ATOM 1051 N N . ASN A 1 135 ? 19.139 -0.754 -8.564 1.00 88.75 135 ASN A N 1
ATOM 1052 C CA . ASN A 1 135 ? 20.207 -0.518 -9.551 1.00 88.75 135 ASN A CA 1
ATOM 1053 C C . ASN A 1 135 ? 20.317 -1.679 -10.555 1.00 88.75 135 ASN A C 1
ATOM 1055 O O . ASN A 1 135 ? 21.237 -1.738 -11.362 1.00 88.75 135 ASN A O 1
ATOM 1059 N N . LYS A 1 136 ? 19.453 -2.691 -10.417 1.00 86.00 136 LYS A N 1
ATOM 1060 C CA . LYS A 1 136 ? 19.428 -3.883 -11.265 1.00 86.00 136 LYS A CA 1
ATOM 1061 C C . LYS A 1 136 ? 18.040 -3.992 -11.869 1.00 86.00 136 LYS A C 1
ATOM 1063 O O . LYS A 1 136 ? 17.127 -4.474 -11.206 1.00 86.00 136 LYS A O 1
ATOM 1068 N N . PHE A 1 137 ? 17.920 -3.567 -13.117 1.00 85.69 137 PHE A N 1
ATOM 1069 C CA . PHE A 1 137 ? 16.660 -3.497 -13.848 1.00 85.69 137 PHE A CA 1
ATOM 1070 C C . PHE A 1 137 ? 16.390 -4.821 -14.561 1.00 85.69 137 PHE A C 1
ATOM 1072 O O . PHE A 1 137 ? 16.628 -4.974 -15.758 1.00 85.69 137 PHE A O 1
ATOM 1079 N N . LYS A 1 138 ? 15.997 -5.848 -13.797 1.00 84.81 138 LYS A N 1
ATOM 1080 C CA . LYS A 1 138 ? 15.849 -7.208 -14.342 1.00 84.81 138 LYS A CA 1
ATOM 1081 C C . LYS A 1 138 ? 14.727 -7.268 -15.372 1.00 84.81 138 LYS A C 1
ATOM 1083 O O . LYS A 1 138 ? 14.891 -7.926 -16.398 1.00 84.81 138 LYS A O 1
ATOM 1088 N N . ARG A 1 139 ? 13.619 -6.576 -15.096 1.00 87.81 139 ARG A N 1
ATOM 1089 C CA . ARG A 1 139 ? 12.448 -6.522 -15.979 1.00 87.81 139 ARG A CA 1
ATOM 1090 C C . ARG A 1 139 ? 12.719 -5.848 -17.320 1.00 87.81 139 ARG A C 1
ATOM 1092 O O . ARG A 1 139 ? 12.152 -6.287 -18.307 1.00 87.81 139 ARG A O 1
ATOM 1099 N N . ASP A 1 140 ? 13.658 -4.909 -17.403 1.00 85.00 140 ASP A N 1
ATOM 1100 C CA . ASP A 1 140 ? 13.980 -4.199 -18.654 1.00 85.00 140 ASP A CA 1
ATOM 1101 C C . ASP A 1 140 ? 14.587 -5.123 -19.714 1.00 85.00 140 ASP A C 1
ATOM 1103 O O . ASP A 1 140 ? 14.424 -4.891 -20.906 1.00 85.00 140 ASP A O 1
ATOM 1107 N N . LYS A 1 141 ? 15.245 -6.208 -19.285 1.00 82.00 141 LYS A N 1
ATOM 1108 C CA . LYS A 1 141 ? 15.794 -7.221 -20.196 1.00 82.00 141 LYS A CA 1
ATOM 1109 C C . LYS A 1 141 ? 14.727 -8.110 -20.836 1.00 82.00 141 LYS A C 1
ATOM 1111 O O . LYS A 1 141 ? 15.023 -8.771 -21.824 1.00 82.00 141 LYS A O 1
ATOM 1116 N N . LEU A 1 142 ? 13.537 -8.193 -20.240 1.00 82.19 142 LEU A N 1
ATOM 1117 C CA . LEU A 1 142 ? 12.450 -9.072 -20.688 1.00 82.19 142 LEU A CA 1
ATOM 1118 C C . LEU A 1 142 ? 11.290 -8.278 -21.293 1.00 82.19 142 LEU A C 1
ATOM 1120 O O . LEU A 1 142 ? 10.690 -8.716 -22.267 1.00 82.19 142 LEU A O 1
ATOM 1124 N N . ILE A 1 143 ? 10.978 -7.128 -20.694 1.00 77.75 143 ILE A N 1
ATOM 1125 C CA . ILE A 1 143 ? 9.882 -6.226 -21.048 1.00 77.75 143 ILE A CA 1
ATOM 1126 C C . ILE A 1 143 ? 10.422 -4.784 -20.930 1.00 77.75 143 ILE A C 1
ATOM 1128 O O . ILE A 1 143 ? 10.261 -4.134 -19.882 1.00 77.75 143 ILE A O 1
ATOM 1132 N N . PRO A 1 144 ? 11.147 -4.290 -21.953 1.00 77.81 144 PRO A N 1
ATOM 1133 C CA . PRO A 1 144 ? 11.650 -2.920 -21.965 1.00 77.81 144 PRO A CA 1
ATOM 1134 C C . PRO A 1 144 ? 10.485 -1.925 -22.014 1.00 77.81 144 PRO A C 1
ATOM 1136 O O . PRO A 1 144 ? 9.454 -2.195 -22.630 1.00 77.81 144 PRO A O 1
ATOM 1139 N N . LEU A 1 145 ? 10.644 -0.767 -21.368 1.00 71.75 145 LEU A N 1
ATOM 1140 C CA . LEU A 1 145 ? 9.712 0.343 -21.574 1.00 71.75 145 LEU A CA 1
ATOM 1141 C C . LEU A 1 145 ? 9.928 0.912 -22.981 1.00 71.75 145 LEU A C 1
ATOM 1143 O O . LEU A 1 145 ? 11.074 1.216 -23.326 1.00 71.75 145 LEU A O 1
ATOM 1147 N N . PRO A 1 146 ? 8.870 1.082 -23.793 1.00 70.62 146 PRO A N 1
ATOM 1148 C CA . PRO A 1 146 ? 8.987 1.811 -25.046 1.00 70.62 146 PRO A CA 1
ATOM 1149 C C . PRO A 1 146 ? 9.455 3.243 -24.773 1.00 70.62 146 PRO A C 1
ATOM 1151 O O . PRO A 1 146 ? 8.894 3.919 -23.915 1.00 70.62 146 PRO A O 1
ATOM 1154 N N . ALA A 1 147 ? 10.441 3.729 -25.529 1.00 67.12 147 ALA A N 1
ATOM 1155 C CA . ALA A 1 147 ? 11.012 5.066 -25.331 1.00 67.12 147 ALA A CA 1
ATOM 1156 C C . ALA A 1 147 ? 9.987 6.209 -25.492 1.00 67.12 147 ALA A C 1
ATOM 1158 O O . ALA A 1 147 ? 10.177 7.286 -24.942 1.00 67.12 147 ALA A O 1
ATOM 1159 N N . ALA A 1 148 ? 8.899 5.971 -26.232 1.00 69.50 148 ALA A N 1
ATOM 1160 C CA . ALA A 1 148 ? 7.822 6.937 -26.448 1.00 69.50 148 ALA A CA 1
ATOM 1161 C C . ALA A 1 148 ? 6.837 7.047 -25.269 1.00 69.50 148 ALA A C 1
ATOM 1163 O O . ALA A 1 148 ? 5.949 7.896 -25.289 1.00 69.50 148 ALA A O 1
ATOM 1164 N N . VAL A 1 149 ? 6.947 6.169 -24.270 1.00 66.50 149 VAL A N 1
ATOM 1165 C CA . VAL A 1 149 ? 6.019 6.108 -23.144 1.00 66.50 149 VAL A CA 1
ATOM 1166 C C . VAL A 1 149 ? 6.695 6.726 -21.925 1.00 66.50 149 VAL A C 1
ATOM 1168 O O . VAL A 1 149 ? 7.539 6.100 -21.285 1.00 66.50 149 VAL A O 1
ATOM 1171 N N . GLU A 1 150 ? 6.306 7.956 -21.589 1.00 69.50 150 GLU A N 1
ATOM 1172 C CA . GLU A 1 150 ? 6.719 8.607 -20.346 1.00 69.50 150 GLU A CA 1
ATOM 1173 C C . GLU A 1 150 ? 6.013 7.922 -19.168 1.00 69.50 150 GLU A C 1
ATOM 1175 O O . GLU A 1 150 ? 4.879 8.239 -18.808 1.00 69.50 150 GLU A O 1
ATOM 1180 N N . ARG A 1 151 ? 6.660 6.896 -18.608 1.00 74.38 151 ARG A N 1
ATOM 1181 C CA . ARG A 1 151 ? 6.163 6.151 -17.449 1.00 74.38 151 ARG A CA 1
ATOM 1182 C C . ARG A 1 151 ? 7.231 6.003 -16.390 1.00 74.38 151 ARG A C 1
ATOM 1184 O O . ARG A 1 151 ? 8.425 5.896 -16.666 1.00 74.38 151 ARG A O 1
ATOM 1191 N N . LEU A 1 152 ? 6.755 5.941 -15.155 1.00 84.62 152 LEU A N 1
ATOM 1192 C CA . LEU A 1 152 ? 7.568 5.563 -14.015 1.00 84.62 152 LEU A CA 1
ATOM 1193 C C . LEU A 1 152 ? 8.126 4.154 -14.218 1.00 84.62 152 LEU A C 1
ATOM 1195 O O . LEU A 1 152 ? 7.511 3.297 -14.856 1.00 84.62 152 LEU A O 1
ATOM 1199 N N . TYR A 1 153 ? 9.286 3.893 -13.618 1.00 87.62 153 TYR A N 1
ATOM 1200 C CA . TYR A 1 153 ? 9.890 2.565 -13.670 1.00 87.62 153 TYR A CA 1
ATOM 1201 C C . TYR A 1 153 ? 8.967 1.473 -13.110 1.00 87.62 153 TYR A C 1
ATOM 1203 O O . TYR A 1 153 ? 8.973 0.337 -13.597 1.00 87.62 153 TYR A O 1
ATOM 1211 N N . HIS A 1 154 ? 8.202 1.837 -12.080 1.00 91.25 154 HIS A N 1
ATOM 1212 C CA . HIS A 1 154 ? 7.220 1.003 -11.416 1.00 91.25 154 HIS A CA 1
ATOM 1213 C C . HIS A 1 154 ? 5.971 1.823 -11.113 1.00 91.25 154 HIS A C 1
ATOM 1215 O O . HIS A 1 154 ? 6.060 2.906 -10.536 1.00 91.25 154 HIS A O 1
ATOM 1221 N N . GLU A 1 155 ? 4.818 1.270 -11.458 1.00 91.88 155 GLU A N 1
ATOM 1222 C CA . GLU A 1 155 ? 3.516 1.843 -11.146 1.00 91.88 155 GLU A CA 1
ATOM 1223 C C . GLU A 1 155 ? 2.671 0.765 -10.474 1.00 91.88 155 GLU A C 1
ATOM 1225 O O . GLU A 1 155 ? 2.315 -0.240 -11.096 1.00 91.88 155 GLU A O 1
ATOM 1230 N N . THR A 1 156 ? 2.402 0.926 -9.177 1.00 95.25 156 THR A N 1
ATOM 1231 C CA . THR A 1 156 ? 1.665 -0.100 -8.440 1.00 95.25 156 THR A CA 1
ATOM 1232 C C . THR A 1 156 ? 0.198 -0.044 -8.841 1.00 95.25 156 THR A C 1
ATOM 1234 O O . THR A 1 156 ? -0.497 0.905 -8.515 1.00 95.25 156 THR A O 1
ATOM 1237 N N . GLY A 1 157 ? -0.298 -1.084 -9.507 1.00 94.56 157 GLY A N 1
ATOM 1238 C CA . GLY A 1 157 ? -1.732 -1.240 -9.768 1.00 94.56 157 GLY A CA 1
ATOM 1239 C C . GLY A 1 157 ? -2.456 -1.998 -8.655 1.00 94.56 157 GLY A C 1
ATOM 1240 O O . GLY A 1 157 ? -3.669 -1.877 -8.499 1.00 94.56 157 GLY A O 1
ATOM 1241 N N . LYS A 1 158 ? -1.727 -2.818 -7.889 1.00 94.06 158 LYS A N 1
ATOM 1242 C CA . LYS A 1 158 ? -2.279 -3.602 -6.782 1.00 94.06 158 LYS A CA 1
ATOM 1243 C C . LYS A 1 158 ? -1.205 -3.955 -5.764 1.00 94.06 158 LYS A C 1
ATOM 1245 O O . LYS A 1 158 ? -0.105 -4.349 -6.141 1.00 94.06 158 LYS A O 1
ATOM 1250 N N . THR A 1 159 ? -1.565 -3.947 -4.488 1.00 96.88 159 THR A N 1
ATOM 1251 C CA . THR A 1 159 ? -0.712 -4.466 -3.415 1.00 96.88 159 THR A CA 1
ATOM 1252 C C . THR A 1 159 ? -1.263 -5.769 -2.849 1.00 96.88 159 THR A C 1
ATOM 1254 O O . THR A 1 159 ? -2.474 -5.963 -2.740 1.00 96.88 159 THR A O 1
ATOM 1257 N N . ILE A 1 160 ? -0.362 -6.688 -2.507 1.00 96.62 160 ILE A N 1
ATOM 1258 C CA . ILE A 1 160 ? -0.678 -7.959 -1.860 1.00 96.62 160 ILE A CA 1
ATOM 1259 C C . ILE A 1 160 ? 0.148 -8.067 -0.580 1.00 96.62 160 ILE A C 1
ATOM 1261 O O . ILE A 1 160 ? 1.381 -8.108 -0.616 1.00 96.62 160 ILE A O 1
ATOM 1265 N N . THR A 1 161 ? -0.536 -8.161 0.557 1.00 96.88 161 THR A N 1
ATOM 1266 C CA . THR A 1 161 ? 0.093 -8.513 1.831 1.00 96.88 161 THR A CA 1
ATOM 1267 C C . THR A 1 161 ? 0.323 -10.020 1.869 1.00 96.88 161 THR A C 1
ATOM 1269 O O . THR A 1 161 ? -0.623 -10.801 1.881 1.00 96.88 161 THR A O 1
ATOM 1272 N N . ILE A 1 162 ? 1.590 -10.436 1.881 1.00 95.75 162 ILE A N 1
ATOM 1273 C CA . ILE A 1 162 ? 1.977 -11.846 2.052 1.00 95.75 162 ILE A CA 1
ATOM 1274 C C . ILE A 1 162 ? 2.105 -12.164 3.545 1.00 95.75 162 ILE A C 1
ATOM 1276 O O . ILE A 1 162 ? 1.786 -13.265 3.988 1.00 95.75 162 ILE A O 1
ATOM 1280 N N . GLY A 1 163 ? 2.540 -11.180 4.335 1.00 91.38 163 GLY A N 1
ATOM 1281 C CA . GLY A 1 163 ? 2.630 -11.293 5.784 1.00 91.38 163 GLY A CA 1
ATOM 1282 C C . GLY A 1 163 ? 3.868 -12.070 6.233 1.00 91.38 163 GLY A C 1
ATOM 1283 O O . GLY A 1 163 ? 4.981 -11.812 5.774 1.00 91.38 163 GLY A O 1
ATOM 1284 N N . GLY A 1 164 ? 3.693 -12.978 7.193 1.00 92.44 164 GLY A N 1
ATOM 1285 C CA . GLY A 1 164 ? 4.798 -13.691 7.837 1.00 92.44 164 GLY A CA 1
ATOM 1286 C C . GLY A 1 164 ? 5.593 -12.832 8.828 1.00 92.44 164 GLY A C 1
ATOM 1287 O O . GLY A 1 164 ? 5.263 -11.677 9.106 1.00 92.44 164 GLY A O 1
ATOM 1288 N N . GLU A 1 165 ? 6.661 -13.407 9.384 1.00 93.69 165 GLU A N 1
ATOM 1289 C CA . GLU A 1 165 ? 7.464 -12.776 10.443 1.00 93.69 165 GLU A CA 1
ATOM 1290 C C . GLU A 1 165 ? 8.028 -11.408 10.021 1.00 93.69 165 GLU A C 1
ATOM 1292 O O . GLU A 1 165 ? 8.054 -10.454 10.805 1.00 93.69 165 GLU A O 1
ATOM 1297 N N . HIS A 1 166 ? 8.441 -11.299 8.758 1.00 96.12 166 HIS A N 1
ATOM 1298 C CA . HIS A 1 166 ? 9.059 -10.100 8.203 1.00 96.12 166 HIS A CA 1
ATOM 1299 C C . HIS A 1 166 ? 8.068 -9.112 7.568 1.00 96.12 166 HIS A C 1
ATOM 1301 O O . HIS A 1 166 ? 8.497 -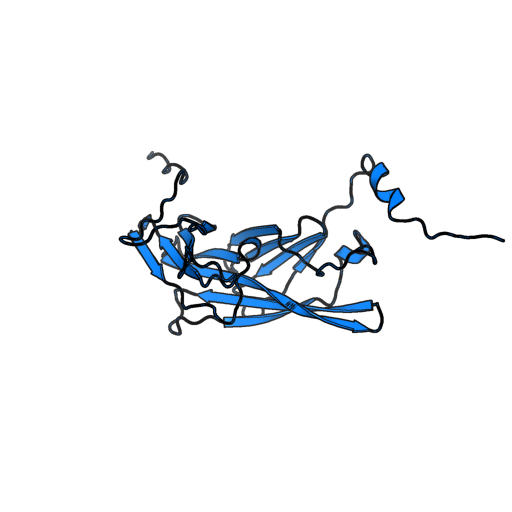8.050 7.108 1.00 96.12 166 HIS A O 1
ATOM 1307 N N . GLY A 1 167 ? 6.766 -9.428 7.580 1.00 96.25 167 GLY A N 1
ATOM 1308 C CA . GLY A 1 167 ? 5.716 -8.602 6.983 1.00 96.25 167 GLY A CA 1
ATOM 1309 C C . GLY A 1 167 ? 5.958 -8.359 5.497 1.00 96.25 167 GLY A C 1
ATOM 1310 O O . GLY A 1 167 ? 6.047 -7.213 5.071 1.00 96.25 167 GLY A O 1
ATOM 1311 N N . THR A 1 168 ? 6.153 -9.420 4.721 1.00 98.00 168 THR A N 1
ATOM 1312 C CA . THR A 1 168 ? 6.451 -9.298 3.296 1.00 98.00 168 THR A CA 1
ATOM 1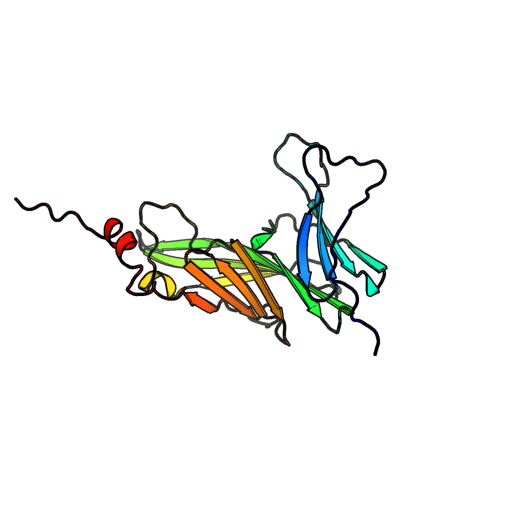313 C C . THR A 1 168 ? 5.250 -8.704 2.555 1.00 98.00 168 THR A C 1
ATOM 1315 O O . THR A 1 168 ? 4.111 -9.146 2.727 1.00 98.00 168 THR A O 1
ATOM 1318 N N . VAL A 1 169 ? 5.516 -7.704 1.718 1.00 98.38 169 VAL A N 1
ATOM 1319 C CA . VAL A 1 169 ? 4.534 -7.039 0.852 1.00 98.38 169 VAL A CA 1
ATOM 1320 C C . VAL A 1 169 ? 4.989 -7.161 -0.596 1.00 98.38 169 VAL A C 1
ATOM 1322 O O . VAL A 1 169 ? 6.187 -7.077 -0.878 1.00 98.38 169 VAL A O 1
ATOM 1325 N N . ALA A 1 170 ? 4.031 -7.373 -1.495 1.00 98.00 170 ALA A N 1
ATOM 1326 C CA . ALA A 1 170 ? 4.235 -7.372 -2.933 1.00 98.00 170 ALA A CA 1
ATOM 1327 C C . ALA A 1 170 ? 3.465 -6.214 -3.583 1.00 98.00 170 ALA A C 1
ATOM 1329 O O . ALA A 1 170 ? 2.235 -6.199 -3.551 1.00 98.00 170 ALA A O 1
ATOM 1330 N N . TRP A 1 171 ? 4.185 -5.279 -4.199 1.00 97.94 171 TRP A N 1
ATOM 1331 C CA . TRP A 1 171 ? 3.622 -4.218 -5.034 1.00 97.94 171 TRP A CA 1
ATOM 1332 C C . TRP A 1 171 ? 3.662 -4.662 -6.490 1.00 97.94 171 TRP A C 1
ATOM 1334 O O . TRP A 1 171 ? 4.727 -4.938 -7.048 1.00 97.94 171 TRP A O 1
ATOM 1344 N N . VAL A 1 172 ? 2.483 -4.825 -7.077 1.00 96.75 172 VAL A N 1
ATOM 1345 C CA . VAL A 1 172 ? 2.293 -5.396 -8.405 1.00 96.75 172 VAL A CA 1
ATOM 1346 C C . VAL A 1 172 ? 2.100 -4.267 -9.402 1.00 96.75 172 VAL A C 1
ATOM 1348 O O . VAL A 1 172 ? 1.080 -3.579 -9.399 1.00 96.75 172 VAL A O 1
ATOM 1351 N N . ASP A 1 173 ? 3.067 -4.139 -10.296 1.00 93.56 173 ASP A N 1
ATOM 1352 C CA . ASP A 1 173 ? 2.925 -3.414 -11.547 1.00 93.56 173 ASP A CA 1
ATOM 1353 C C . ASP A 1 173 ? 2.435 -4.412 -12.597 1.00 93.56 173 ASP A C 1
ATOM 1355 O O . ASP A 1 173 ? 3.150 -5.336 -13.001 1.00 93.56 173 ASP A O 1
ATOM 1359 N N . LEU A 1 174 ? 1.177 -4.234 -13.003 1.00 89.81 174 LEU A N 1
ATOM 1360 C CA . LEU A 1 174 ? 0.470 -5.140 -13.910 1.00 89.81 174 LEU A CA 1
ATOM 1361 C C . LEU A 1 174 ? 1.065 -5.167 -15.325 1.00 89.81 174 LEU A C 1
ATOM 1363 O O . LEU A 1 174 ? 0.716 -6.049 -16.105 1.00 89.81 174 LEU A O 1
ATOM 1367 N N . TRP A 1 175 ? 1.966 -4.239 -15.648 1.00 86.62 175 TRP A N 1
ATOM 1368 C CA . TRP A 1 175 ? 2.625 -4.145 -16.945 1.00 86.62 175 TRP A CA 1
ATOM 1369 C C . TRP A 1 175 ? 4.031 -4.730 -16.929 1.00 86.62 175 TRP A C 1
ATOM 1371 O O . TRP A 1 175 ? 4.491 -5.243 -17.948 1.00 86.62 175 TRP A O 1
ATOM 1381 N N . ARG A 1 176 ? 4.737 -4.637 -15.796 1.00 87.81 176 ARG A N 1
ATOM 1382 C CA . ARG A 1 176 ? 6.179 -4.922 -15.776 1.00 87.81 176 ARG A CA 1
ATOM 1383 C C . ARG A 1 176 ? 6.636 -5.9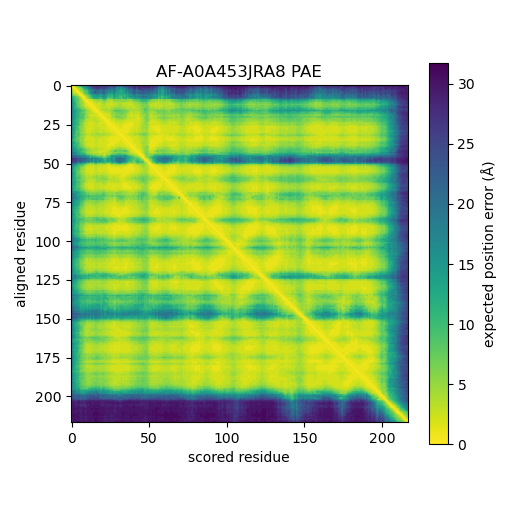53 -14.757 1.00 87.81 176 ARG A C 1
ATOM 1385 O O . ARG A 1 176 ? 7.670 -6.589 -14.972 1.00 87.81 176 ARG A O 1
ATOM 1392 N N . GLY A 1 177 ? 5.912 -6.136 -13.655 1.00 92.19 177 GLY A N 1
ATOM 1393 C CA . GLY A 1 177 ? 6.258 -7.143 -12.653 1.00 92.19 177 GLY A CA 1
ATOM 1394 C C . GLY A 1 177 ? 6.011 -6.711 -11.220 1.00 92.19 177 GLY A C 1
ATOM 1395 O O . GLY A 1 177 ? 5.330 -5.738 -10.929 1.00 92.19 177 GLY A O 1
ATOM 1396 N N . ILE A 1 178 ? 6.609 -7.442 -10.293 1.00 95.25 178 ILE A N 1
ATOM 1397 C CA . ILE A 1 178 ? 6.318 -7.359 -8.868 1.00 95.25 178 ILE A CA 1
ATOM 1398 C C . ILE A 1 178 ? 7.562 -6.893 -8.119 1.00 95.25 178 ILE A C 1
ATOM 1400 O O . ILE A 1 178 ? 8.671 -7.378 -8.356 1.00 95.25 178 ILE A O 1
ATOM 1404 N N . PHE A 1 179 ? 7.377 -5.963 -7.191 1.00 96.38 179 PHE A N 1
ATOM 1405 C CA . PHE A 1 179 ? 8.351 -5.677 -6.150 1.00 96.38 179 PHE A CA 1
ATOM 1406 C C . PHE A 1 179 ? 7.964 -6.366 -4.854 1.00 96.38 179 PHE A C 1
ATOM 1408 O O . PHE A 1 179 ? 6.906 -6.094 -4.302 1.00 96.38 179 PHE A O 1
ATOM 1415 N N . PHE A 1 180 ? 8.853 -7.210 -4.337 1.00 95.75 180 PHE A N 1
ATOM 1416 C CA . PHE A 1 180 ? 8.728 -7.789 -3.002 1.00 95.75 180 PHE A CA 1
ATOM 1417 C C . PHE A 1 180 ? 9.583 -7.018 -2.006 1.00 95.75 180 PHE A C 1
ATOM 1419 O O . PHE A 1 180 ? 10.714 -6.637 -2.313 1.00 95.75 180 PHE A O 1
ATOM 1426 N N . CYS A 1 181 ? 9.088 -6.842 -0.787 1.00 98.00 181 CYS A N 1
ATOM 1427 C CA . CYS A 1 181 ? 9.884 -6.283 0.294 1.00 98.00 181 CYS A CA 1
ATOM 1428 C C . CYS A 1 181 ? 9.454 -6.822 1.647 1.00 98.00 181 CYS A C 1
ATOM 1430 O O . CYS A 1 181 ? 8.282 -6.800 2.011 1.00 98.00 181 CYS A O 1
ATOM 1432 N N . ASP A 1 182 ? 10.446 -7.223 2.426 1.00 98.06 182 ASP A N 1
ATOM 1433 C CA . ASP A 1 182 ? 10.306 -7.525 3.842 1.00 98.06 182 ASP A CA 1
ATOM 1434 C C . ASP A 1 182 ? 10.320 -6.220 4.647 1.00 98.06 182 ASP A C 1
ATOM 1436 O O . ASP A 1 182 ? 11.366 -5.781 5.145 1.00 98.06 182 ASP A O 1
ATOM 1440 N N . VAL A 1 183 ? 9.166 -5.560 4.749 1.00 97.88 183 VAL A N 1
ATOM 1441 C CA . VAL A 1 183 ? 9.084 -4.168 5.228 1.00 97.88 183 VAL A CA 1
ATOM 1442 C C . VAL A 1 183 ? 9.452 -4.010 6.708 1.00 97.88 183 VAL A C 1
ATOM 1444 O O . VAL A 1 183 ? 9.791 -2.914 7.169 1.00 97.88 183 VAL A O 1
ATOM 1447 N N . LEU A 1 184 ? 9.433 -5.108 7.469 1.00 96.50 184 LEU A N 1
ATOM 1448 C CA . LEU A 1 184 ? 9.755 -5.111 8.895 1.00 96.50 184 LEU A CA 1
ATOM 1449 C C . LEU A 1 184 ? 11.222 -5.407 9.195 1.00 96.50 184 LEU A C 1
ATOM 1451 O O . LEU A 1 184 ? 11.642 -5.259 10.343 1.00 96.50 184 LEU A O 1
ATOM 1455 N N . LYS A 1 185 ? 12.034 -5.744 8.187 1.00 96.88 185 LYS A N 1
ATOM 1456 C CA . LYS A 1 185 ? 13.480 -5.873 8.385 1.00 96.88 185 LYS A CA 1
ATOM 1457 C C . LYS A 1 185 ? 14.099 -4.525 8.756 1.00 96.88 185 LYS A C 1
ATOM 1459 O O . LYS A 1 185 ? 13.660 -3.448 8.336 1.00 96.88 185 LYS A O 1
ATOM 1464 N N . LYS A 1 186 ? 15.197 -4.578 9.520 1.00 94.38 186 LYS A N 1
ATOM 1465 C CA . LYS A 1 186 ? 15.990 -3.386 9.877 1.00 94.38 186 LYS A CA 1
ATOM 1466 C C . LYS A 1 186 ? 16.408 -2.617 8.619 1.00 94.38 186 LYS A C 1
ATOM 1468 O O . LYS A 1 186 ? 16.218 -1.403 8.552 1.00 94.38 186 LYS A O 1
ATOM 1473 N N . ARG A 1 187 ? 16.888 -3.347 7.606 1.00 95.56 187 ARG A N 1
ATOM 1474 C CA . ARG A 1 187 ? 17.303 -2.843 6.288 1.00 95.56 187 ARG A CA 1
ATOM 1475 C C . ARG A 1 187 ? 16.454 -3.496 5.181 1.00 95.56 187 ARG A C 1
ATOM 1477 O O . ARG A 1 187 ? 16.895 -4.501 4.623 1.00 95.56 187 ARG A O 1
ATOM 1484 N N . PRO A 1 188 ? 15.242 -2.982 4.910 1.00 97.06 188 PRO A N 1
ATOM 1485 C CA . PRO A 1 188 ? 14.389 -3.503 3.847 1.00 97.06 188 PRO A CA 1
ATOM 1486 C C . PRO A 1 188 ? 15.047 -3.302 2.477 1.00 97.06 188 PRO A C 1
ATOM 1488 O O . PRO A 1 188 ? 15.846 -2.382 2.291 1.00 97.06 188 PRO A O 1
ATOM 1491 N N . ARG A 1 189 ? 14.740 -4.188 1.529 1.00 95.69 189 ARG A N 1
ATOM 1492 C CA . ARG A 1 189 ? 15.253 -4.152 0.154 1.00 95.69 189 ARG A CA 1
ATOM 1493 C C . ARG A 1 189 ? 14.148 -4.575 -0.804 1.00 95.69 189 ARG A C 1
ATOM 1495 O O . ARG A 1 189 ? 13.417 -5.509 -0.491 1.00 95.69 189 ARG A O 1
ATOM 1502 N N . LEU A 1 190 ? 14.087 -3.921 -1.961 1.00 95.44 190 LEU A N 1
ATOM 1503 C CA . LEU A 1 190 ? 13.203 -4.326 -3.048 1.00 95.44 190 LEU A CA 1
ATOM 1504 C C . LEU A 1 190 ? 13.805 -5.525 -3.784 1.00 95.44 190 LEU A C 1
ATOM 1506 O O . LEU A 1 190 ? 14.946 -5.480 -4.251 1.00 95.44 190 LEU A O 1
ATOM 1510 N N . GLY A 1 191 ? 13.031 -6.598 -3.878 1.00 93.75 191 GLY A N 1
ATOM 1511 C CA . GLY A 1 191 ? 13.252 -7.695 -4.803 1.00 93.75 191 GLY A CA 1
ATOM 1512 C C . GLY A 1 191 ? 12.446 -7.459 -6.072 1.00 93.75 191 GLY A C 1
ATOM 1513 O O . GLY A 1 191 ? 11.222 -7.503 -6.028 1.00 93.75 191 GLY A O 1
ATOM 1514 N N . ASP A 1 192 ? 13.134 -7.221 -7.187 1.00 93.25 192 ASP A N 1
ATOM 1515 C CA . ASP A 1 192 ? 12.513 -7.087 -8.505 1.00 93.25 192 ASP A CA 1
ATOM 1516 C C . ASP A 1 192 ? 12.274 -8.458 -9.152 1.00 93.25 192 ASP A C 1
ATOM 1518 O O . ASP A 1 192 ? 13.228 -9.214 -9.389 1.00 93.25 192 ASP A O 1
ATOM 1522 N N . VAL A 1 193 ? 11.002 -8.762 -9.424 1.00 92.56 193 VAL A N 1
ATOM 1523 C CA . VAL A 1 193 ? 10.546 -9.965 -10.121 1.00 92.56 193 VAL A CA 1
ATOM 1524 C C . VAL A 1 193 ? 9.784 -9.548 -11.385 1.00 92.56 193 VAL A C 1
ATOM 1526 O O . VAL A 1 193 ? 8.697 -8.984 -11.273 1.00 92.56 193 VAL A O 1
ATOM 1529 N N . PRO A 1 194 ? 10.318 -9.809 -12.588 1.00 91.88 194 PRO A N 1
ATOM 1530 C CA . PRO A 1 194 ? 9.633 -9.476 -13.833 1.00 91.88 194 PRO A CA 1
ATOM 1531 C C . PRO A 1 194 ? 8.398 -10.353 -14.057 1.00 91.88 194 PRO A C 1
ATOM 1533 O O . PRO A 1 194 ? 8.333 -11.478 -13.555 1.00 91.88 194 PRO A O 1
ATOM 1536 N N . LEU A 1 195 ? 7.443 -9.863 -14.853 1.00 87.50 195 LEU A N 1
ATOM 1537 C CA . LEU A 1 195 ? 6.388 -10.729 -15.385 1.00 87.50 195 LEU A CA 1
ATOM 1538 C C . LEU A 1 195 ? 6.992 -11.843 -16.258 1.00 87.50 195 LEU A C 1
ATOM 1540 O O . LEU A 1 195 ? 8.050 -11.650 -16.869 1.00 87.50 195 LEU A O 1
ATOM 1544 N N . PRO A 1 196 ? 6.334 -13.013 -16.328 1.00 83.94 196 PRO A N 1
ATOM 1545 C CA . PRO A 1 196 ? 6.737 -14.051 -17.261 1.00 83.94 196 PRO A CA 1
ATOM 1546 C C . PRO A 1 196 ? 6.662 -13.527 -18.698 1.00 83.94 196 PRO A C 1
ATOM 1548 O O . PRO A 1 196 ? 5.784 -12.736 -19.044 1.00 83.94 196 PRO A O 1
ATOM 1551 N N . VAL A 1 197 ? 7.576 -14.002 -19.544 1.00 79.12 197 VAL A N 1
ATOM 1552 C CA . VAL A 1 197 ? 7.537 -13.715 -20.982 1.00 79.12 197 VAL A CA 1
ATOM 1553 C C . VAL A 1 197 ? 6.212 -14.246 -21.544 1.00 79.12 197 VAL A C 1
ATOM 1555 O O . VAL A 1 197 ? 5.812 -15.355 -21.166 1.00 79.12 197 VAL A O 1
ATOM 1558 N N . PRO A 1 198 ? 5.525 -13.503 -22.434 1.00 73.25 198 PRO A N 1
ATOM 1559 C CA . PRO A 1 198 ? 4.317 -13.996 -23.082 1.00 73.25 198 PRO A CA 1
ATOM 1560 C C . PRO A 1 198 ? 4.535 -15.387 -23.689 1.00 73.25 198 PRO A C 1
ATOM 1562 O O . PRO A 1 198 ? 5.599 -15.675 -24.246 1.00 73.25 198 PRO A O 1
ATOM 1565 N N . ALA A 1 199 ? 3.530 -16.260 -23.595 1.00 77.38 199 ALA A N 1
ATOM 1566 C CA . ALA A 1 199 ? 3.575 -17.563 -24.254 1.00 77.38 199 ALA A CA 1
ATOM 1567 C C . ALA A 1 199 ? 3.762 -17.386 -25.772 1.00 77.38 199 ALA A C 1
ATOM 1569 O O . ALA A 1 199 ? 3.272 -16.411 -26.337 1.00 77.38 199 ALA A O 1
ATOM 1570 N N . ARG A 1 200 ? 4.430 -18.341 -26.439 1.00 69.31 200 ARG A N 1
ATOM 1571 C CA . ARG A 1 200 ? 4.737 -18.271 -27.886 1.00 69.31 200 ARG A CA 1
ATOM 1572 C C . ARG A 1 200 ? 3.517 -17.975 -28.766 1.00 69.31 200 ARG A C 1
ATOM 1574 O O . ARG A 1 200 ? 3.640 -17.261 -29.751 1.00 69.31 200 ARG A O 1
ATOM 1581 N N . SER A 1 201 ? 2.340 -18.480 -28.393 1.00 70.00 201 SER A N 1
ATOM 1582 C CA . SER A 1 201 ? 1.070 -18.224 -29.090 1.00 70.00 201 SER A CA 1
ATOM 1583 C C . SER A 1 201 ? 0.619 -16.759 -29.047 1.00 70.00 201 SER A C 1
ATOM 1585 O O . SER A 1 201 ? -0.174 -16.343 -29.882 1.00 70.00 201 SER A O 1
ATOM 1587 N N . ASN A 1 202 ? 1.122 -15.978 -28.090 1.00 65.06 202 ASN A N 1
ATOM 1588 C CA . ASN A 1 202 ? 0.739 -14.587 -27.849 1.00 65.06 202 ASN A CA 1
ATOM 1589 C C . ASN A 1 202 ? 1.782 -13.596 -28.399 1.00 65.06 202 ASN A C 1
ATOM 1591 O O . ASN A 1 202 ? 1.678 -12.399 -28.153 1.00 65.06 202 ASN A O 1
ATOM 1595 N N . TRP A 1 203 ? 2.797 -14.074 -29.130 1.00 59.59 203 TRP A N 1
ATOM 1596 C CA . TRP A 1 203 ? 3.875 -13.235 -29.674 1.00 59.59 203 TRP A CA 1
ATOM 1597 C C . TRP A 1 203 ? 3.434 -12.344 -30.848 1.00 59.59 203 TRP A C 1
ATOM 1599 O O . TRP A 1 203 ? 4.144 -11.404 -31.198 1.00 59.59 203 TRP A O 1
ATOM 1609 N N . ILE A 1 204 ? 2.258 -12.599 -31.435 1.00 53.19 204 ILE A N 1
ATOM 1610 C CA . ILE A 1 204 ? 1.785 -11.934 -32.663 1.00 53.19 204 ILE A CA 1
ATOM 1611 C C . ILE A 1 204 ? 1.392 -10.454 -32.443 1.00 53.19 204 ILE A C 1
ATOM 1613 O O . ILE A 1 204 ? 1.305 -9.707 -33.406 1.00 53.19 204 ILE A O 1
ATOM 1617 N N . ALA A 1 205 ? 1.245 -9.978 -31.202 1.00 48.28 205 ALA A N 1
ATOM 1618 C CA . ALA A 1 205 ? 0.922 -8.567 -30.926 1.00 48.28 205 ALA A CA 1
ATOM 1619 C C . ALA A 1 205 ? 2.124 -7.707 -30.482 1.00 48.28 205 ALA A C 1
ATOM 1621 O O . ALA A 1 205 ? 1.993 -6.497 -30.325 1.00 48.28 205 ALA A O 1
ATOM 1622 N N . SER A 1 206 ? 3.296 -8.307 -30.252 1.00 48.59 206 SER A N 1
ATOM 1623 C CA . SER A 1 206 ? 4.481 -7.596 -29.742 1.00 48.59 206 SER A CA 1
ATOM 1624 C C . SER A 1 206 ? 5.520 -7.260 -30.816 1.00 48.59 206 SER A C 1
ATOM 1626 O O . SER A 1 206 ? 6.434 -6.483 -30.549 1.00 48.59 206 SER A O 1
ATOM 1628 N N . SER A 1 207 ? 5.398 -7.813 -32.030 1.00 42.28 207 SER A N 1
ATOM 1629 C CA . SER A 1 207 ? 6.330 -7.527 -33.131 1.00 42.28 207 SER A CA 1
ATOM 1630 C C . SER A 1 207 ? 6.147 -6.136 -33.741 1.00 42.28 207 SER A C 1
ATOM 1632 O O . SER A 1 207 ? 7.092 -5.619 -34.322 1.00 42.28 207 SER A O 1
ATOM 1634 N N . GLU A 1 208 ? 4.989 -5.491 -33.570 1.00 40.69 208 GLU A N 1
ATOM 1635 C CA . GLU A 1 208 ? 4.774 -4.113 -34.046 1.00 40.69 208 GLU A CA 1
ATOM 1636 C C . GLU A 1 208 ? 5.436 -3.041 -33.158 1.00 40.69 208 GLU A C 1
ATOM 1638 O O . GLU A 1 208 ? 5.538 -1.888 -33.563 1.00 40.69 208 GLU A O 1
ATOM 1643 N N . MET A 1 209 ? 5.950 -3.397 -31.972 1.00 43.94 209 MET A N 1
ATOM 1644 C CA . MET A 1 209 ? 6.698 -2.464 -31.111 1.00 43.94 209 MET A CA 1
ATOM 1645 C C . MET A 1 209 ? 8.222 -2.553 -31.277 1.00 43.94 209 MET A C 1
ATOM 1647 O O . MET A 1 209 ? 8.947 -1.770 -30.664 1.00 43.94 209 MET A O 1
ATOM 1651 N N . VAL A 1 210 ? 8.729 -3.491 -32.086 1.00 44.84 210 VAL A N 1
ATOM 1652 C CA . VAL A 1 210 ? 10.171 -3.689 -32.296 1.00 44.84 210 VAL A CA 1
ATOM 1653 C C . VAL A 1 210 ? 10.469 -3.878 -33.782 1.00 44.84 210 VAL A C 1
ATOM 1655 O O . VAL A 1 210 ? 10.837 -4.957 -34.233 1.00 44.84 210 VAL A O 1
ATOM 1658 N N . THR A 1 211 ? 10.373 -2.801 -34.552 1.00 30.05 211 THR A N 1
ATOM 1659 C CA . THR A 1 211 ? 11.141 -2.682 -35.799 1.00 30.05 211 THR A CA 1
ATOM 1660 C C . THR A 1 211 ? 11.876 -1.347 -35.799 1.00 30.05 211 THR A C 1
ATOM 1662 O O . THR A 1 211 ? 11.221 -0.308 -35.877 1.00 30.05 211 THR A O 1
ATOM 1665 N N . PRO A 1 212 ? 13.221 -1.326 -35.722 1.00 36.88 212 PRO A N 1
ATOM 1666 C CA . PRO A 1 212 ? 13.962 -0.151 -36.132 1.00 36.88 212 PRO A CA 1
ATOM 1667 C C . PRO A 1 212 ? 13.832 -0.039 -37.652 1.00 36.88 212 PRO A C 1
ATOM 1669 O O . PRO A 1 212 ? 14.058 -1.010 -38.376 1.00 36.88 212 PRO A O 1
ATOM 1672 N N . ALA A 1 213 ? 13.443 1.140 -38.130 1.00 37.97 213 ALA A N 1
ATOM 1673 C CA . ALA A 1 213 ? 13.493 1.465 -39.543 1.00 37.97 213 ALA A CA 1
ATOM 1674 C C . ALA A 1 213 ? 14.947 1.344 -40.022 1.00 37.97 213 ALA A C 1
ATOM 1676 O O . ALA A 1 213 ? 15.781 2.200 -39.736 1.00 37.97 213 ALA A O 1
ATOM 1677 N N . ILE A 1 214 ? 15.259 0.264 -40.734 1.00 41.66 214 ILE A N 1
ATOM 1678 C CA . ILE A 1 214 ? 16.432 0.217 -41.601 1.00 41.66 214 ILE A CA 1
ATOM 1679 C C . ILE A 1 214 ? 15.977 0.840 -42.919 1.00 41.66 214 ILE A C 1
ATOM 1681 O O . ILE A 1 214 ? 15.371 0.169 -43.752 1.00 41.66 214 ILE A O 1
ATOM 1685 N N . SER A 1 215 ? 16.217 2.140 -43.090 1.00 36.84 215 SER A N 1
ATOM 1686 C CA . SER A 1 215 ? 16.153 2.772 -44.407 1.00 36.84 215 SER A CA 1
ATOM 1687 C C . SER A 1 215 ? 17.459 2.481 -45.142 1.00 36.84 215 SER A C 1
ATOM 1689 O O . SER A 1 215 ? 18.504 3.042 -44.809 1.00 36.84 215 SER A O 1
ATOM 1691 N N . GLY A 1 216 ? 17.401 1.585 -46.122 1.00 40.38 216 GLY A N 1
ATOM 1692 C CA . GLY A 1 216 ? 18.388 1.522 -47.192 1.00 40.38 216 GLY A CA 1
ATOM 1693 C C . GLY A 1 216 ? 17.950 2.431 -48.335 1.00 40.38 216 GLY A C 1
ATOM 1694 O O . GLY A 1 216 ? 16.840 2.262 -48.828 1.00 40.38 216 GLY A O 1
ATOM 1695 N N . THR A 1 217 ? 18.796 3.402 -48.676 1.00 36.97 217 THR A N 1
ATOM 1696 C CA . THR A 1 217 ? 19.424 3.668 -49.991 1.00 36.97 217 THR A CA 1
ATOM 1697 C C . THR A 1 217 ? 20.271 4.918 -49.846 1.00 36.97 217 THR A C 1
ATOM 1699 O O . THR A 1 217 ? 19.692 5.947 -49.431 1.00 36.97 217 THR A O 1
#

Organism: Aegilops tauschii subsp. strangulata (NCBI:txid200361)

Radius of gyration: 20.77 Å; Cα contacts (8 Å, |Δi|>4): 388; chains: 1; bounding box: 47×49×71 Å

Mean predicted aligned error: 8.53 Å

Solvent-accessible surface area (backbone atoms only — not comparable to full-atom values): 13325 Å² total; per-residue (Å²): 135,84,79,78,78,76,76,88,85,78,87,85,88,86,54,90,98,61,73,60,82,73,41,67,66,47,79,51,30,64,28,97,74,37,37,34,32,37,38,50,73,58,25,70,63,86,63,90,77,75,54,60,48,39,32,44,36,31,70,91,76,73,40,76,43,78,52,67,76,58,75,93,55,76,78,48,49,39,31,29,37,35,41,60,33,80,94,61,80,35,40,34,41,41,28,59,36,85,49,66,68,44,63,60,87,91,44,80,56,35,42,32,29,32,42,37,36,38,46,71,83,44,89,78,62,54,79,44,77,44,84,36,72,46,72,71,71,66,29,50,78,81,56,59,79,60,90,90,58,95,65,70,99,72,57,50,69,37,53,45,69,74,39,70,98,40,42,28,35,35,37,30,19,89,86,52,24,34,37,36,29,37,68,66,42,98,79,53,55,74,44,82,42,51,57,79,79,77,56,80,90,62,49,84,78,57,58,84,80,66,69,81,85,79,82,87,132

Secondary structure (DSSP, 8-state):
-PPPPPP--------TT---SSS--EEEEEETTEEEEEEESSTT-SSS---EEEEEEETTTTEEEEPPP-TT----GGGEEEEEETTTTEEEEEEEEEEEEEEETTEEEEEEEEEEEEETT-TT---EEEEEEE---TGGGTSPPPTT----S---SEEEEEETTTTEEEEEETTTEEEEEETTSSS---EEEEPPPPPGGGGGGTGGG--------